Protein AF-A0A6C0BFX2-F1 (afdb_monomer)

Secondary structure (DSSP, 8-state):
-----HHHHHHHHHHHHHHHHHH--HHHHHHHHHHHHHHHHHTTT--SSS-TT--HHHHHHHHHHHHHHHHHHHHHHHHHHHHHHHHHHHHH--HHHHHHHHHHHHHHHHHHHHHHHHHHHHHHHHHHHHHHHHHTTS-------EETTEEPPGGGHHHHHHHHHHHHHHHHHHHHHHS--TT--HHHHHHHSS-HHHHHHHHHH-HHHHHHHHHHHHHHHHHHHHHHTTS--

Solvent-accessible surface area (backbone atoms only — not comparable to full-atom values): 13464 Å² total; per-residue (Å²): 133,84,83,77,47,64,69,59,55,48,49,52,51,49,49,55,48,48,50,52,55,70,73,46,55,58,68,58,50,51,52,49,36,52,51,30,46,50,53,27,56,75,47,72,73,55,42,99,55,95,47,91,90,64,35,68,46,56,53,49,36,52,52,48,50,52,52,50,51,53,51,50,51,52,52,51,51,52,50,51,54,51,52,51,50,53,52,53,52,52,70,71,55,52,57,68,56,54,51,49,51,53,51,51,52,52,52,51,52,55,50,52,50,52,52,51,52,52,52,49,51,52,49,51,50,50,51,51,50,49,50,52,60,55,53,73,76,56,84,84,79,93,78,83,63,69,56,95,94,37,79,60,54,82,84,49,52,67,58,51,53,54,49,51,54,52,52,51,52,53,48,53,53,51,50,60,72,67,48,76,64,91,91,62,54,76,70,57,53,59,62,56,71,77,33,71,68,57,46,54,51,50,55,77,67,35,67,69,54,49,52,53,50,50,51,52,50,51,54,50,51,52,54,52,48,41,45,76,66,59,77,65,126

Structure (mmCIF, N/CA/C/O backbone):
data_AF-A0A6C0BFX2-F1
#
_entry.id   AF-A0A6C0BFX2-F1
#
loop_
_atom_site.group_PDB
_atom_site.id
_atom_site.type_symbol
_atom_site.label_atom_id
_atom_site.label_alt_id
_atom_site.label_comp_id
_atom_site.label_asym_id
_atom_site.label_entity_id
_atom_site.label_seq_id
_atom_site.pdbx_PDB_ins_code
_atom_site.Cartn_x
_atom_site.Cartn_y
_atom_site.Cartn_z
_atom_site.occupancy
_atom_site.B_iso_or_equiv
_atom_site.auth_seq_id
_atom_site.auth_comp_id
_atom_site.auth_asym_id
_atom_site.auth_atom_id
_atom_site.pdbx_PDB_model_num
ATOM 1 N N . MET A 1 1 ? -19.628 5.021 -13.928 1.00 39.56 1 MET A N 1
ATOM 2 C CA . MET A 1 1 ? -18.736 5.023 -15.110 1.00 39.56 1 MET A CA 1
ATOM 3 C C . MET A 1 1 ? -17.555 4.136 -14.781 1.00 39.56 1 MET A C 1
ATOM 5 O O . MET A 1 1 ? -17.088 4.197 -13.655 1.00 39.56 1 MET A O 1
ATOM 9 N N . ALA A 1 2 ? -17.222 3.223 -15.691 1.00 40.12 2 ALA A N 1
ATOM 10 C CA . ALA A 1 2 ? -16.467 2.010 -15.408 1.00 40.12 2 ALA A CA 1
ATOM 11 C C . ALA A 1 2 ? -15.075 2.284 -14.816 1.00 40.12 2 ALA A C 1
ATOM 13 O O . ALA A 1 2 ? -14.278 3.015 -15.397 1.00 40.12 2 ALA A O 1
ATOM 14 N N . ASP 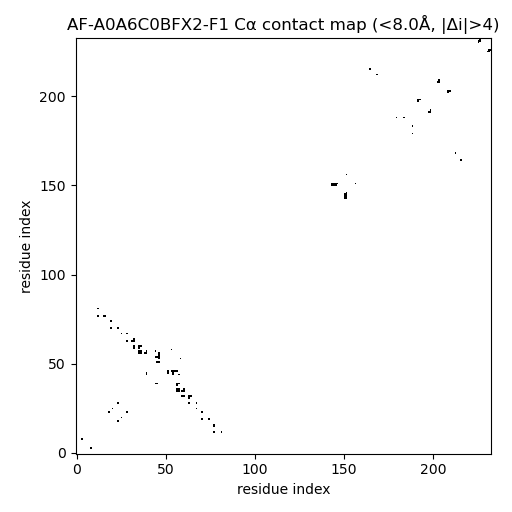A 1 3 ? -14.818 1.643 -13.677 1.00 52.19 3 ASP A N 1
ATOM 15 C CA . ASP A 1 3 ? -13.508 1.351 -13.101 1.00 52.19 3 ASP A CA 1
ATOM 16 C C . ASP A 1 3 ? -12.698 0.542 -14.129 1.00 52.19 3 ASP A C 1
ATOM 18 O O . ASP A 1 3 ? -12.644 -0.686 -14.078 1.00 52.19 3 ASP A O 1
ATOM 22 N N . VAL A 1 4 ? -12.149 1.214 -15.149 1.00 56.25 4 VAL A N 1
ATOM 23 C CA . VAL A 1 4 ? -11.100 0.632 -15.991 1.00 56.25 4 VAL A CA 1
ATOM 24 C C . VAL A 1 4 ? -9.906 0.465 -15.065 1.00 56.25 4 VAL A C 1
ATOM 26 O O . VAL A 1 4 ? -9.112 1.389 -14.869 1.00 56.25 4 VAL A O 1
ATOM 29 N N . LYS A 1 5 ? -9.850 -0.701 -14.417 1.00 70.75 5 LYS A N 1
ATOM 30 C CA . LYS A 1 5 ? -8.873 -1.011 -13.382 1.00 70.75 5 LYS A CA 1
ATOM 31 C C . LYS A 1 5 ? -7.494 -0.806 -13.976 1.00 70.75 5 LYS A C 1
ATOM 33 O O . LYS A 1 5 ? -7.158 -1.415 -14.989 1.00 70.75 5 LYS A O 1
ATOM 38 N N . TRP A 1 6 ? -6.680 0.007 -13.311 1.00 72.00 6 TRP A N 1
ATOM 39 C CA . TRP A 1 6 ? -5.262 0.228 -13.616 1.00 72.00 6 TRP A CA 1
ATOM 40 C C . TRP A 1 6 ? -4.534 -1.046 -14.081 1.00 72.00 6 TRP A C 1
ATOM 42 O O . TRP A 1 6 ? -3.712 -0.992 -14.986 1.00 72.00 6 TRP A O 1
ATOM 52 N N . MET A 1 7 ? -4.884 -2.202 -13.513 1.00 77.62 7 MET A N 1
ATOM 53 C CA . MET A 1 7 ? -4.342 -3.512 -13.874 1.00 77.62 7 MET A CA 1
ATOM 54 C C . MET A 1 7 ? -4.561 -3.919 -15.340 1.00 77.62 7 MET A C 1
ATOM 56 O O . MET A 1 7 ? -3.647 -4.468 -15.952 1.00 77.62 7 MET A O 1
ATOM 60 N N . GLU A 1 8 ? -5.726 -3.639 -15.919 1.00 83.56 8 GLU A N 1
ATOM 61 C CA . GLU A 1 8 ? -6.031 -3.951 -17.320 1.00 83.56 8 GLU A CA 1
ATOM 62 C C . GLU A 1 8 ? -5.208 -3.062 -18.259 1.00 83.56 8 GLU A C 1
ATOM 64 O O . GLU A 1 8 ? -4.486 -3.561 -19.122 1.00 83.56 8 GLU A O 1
ATOM 69 N N . LYS A 1 9 ? -5.198 -1.747 -18.005 1.00 84.19 9 LYS A N 1
ATOM 70 C CA . LYS A 1 9 ? -4.412 -0.787 -18.794 1.00 84.19 9 LYS A CA 1
ATOM 71 C C . LYS A 1 9 ? -2.908 -0.954 -18.632 1.00 84.19 9 LYS A C 1
ATOM 73 O O . LYS A 1 9 ? -2.173 -0.831 -19.605 1.00 84.19 9 LYS A O 1
ATOM 78 N N . LYS A 1 10 ? -2.439 -1.314 -17.439 1.00 82.06 10 LYS A N 1
ATOM 79 C CA . LYS A 1 10 ? -1.040 -1.681 -17.200 1.00 82.06 10 LYS A CA 1
ATOM 80 C C . LYS A 1 10 ? -0.640 -2.893 -18.038 1.00 82.06 10 LYS A C 1
ATOM 82 O O . LYS A 1 10 ? 0.432 -2.876 -18.633 1.00 82.06 10 LYS A O 1
ATOM 87 N N . THR A 1 11 ? -1.492 -3.916 -18.095 1.00 86.69 11 THR A N 1
ATOM 88 C CA . THR A 1 11 ? -1.234 -5.117 -18.901 1.00 86.69 11 THR A CA 1
ATOM 89 C C . THR A 1 11 ? -1.193 -4.772 -20.390 1.00 86.69 11 THR A C 1
ATOM 91 O O . THR A 1 11 ? -0.267 -5.189 -21.07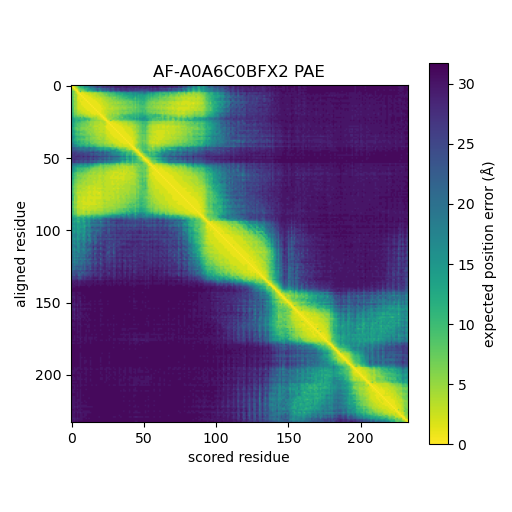6 1.00 86.69 11 THR A O 1
ATOM 94 N N . GLU A 1 12 ? -2.112 -3.929 -20.870 1.00 88.62 12 GLU A N 1
ATOM 95 C CA . GLU 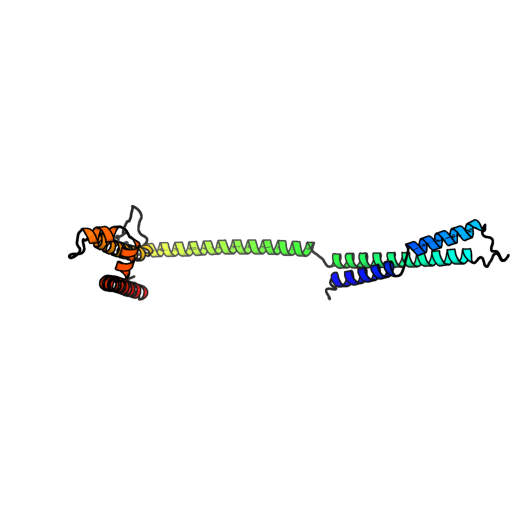A 1 12 ? -2.115 -3.418 -22.248 1.00 88.62 12 GLU A CA 1
ATOM 96 C C . GLU A 1 12 ? -0.836 -2.627 -22.583 1.00 88.62 12 GLU A C 1
ATOM 98 O O . GLU A 1 12 ? -0.204 -2.863 -23.613 1.00 88.62 12 GLU A O 1
ATOM 103 N N . PHE A 1 13 ? -0.402 -1.713 -21.709 1.00 90.94 13 PHE A N 1
ATOM 104 C CA . PHE A 1 13 ? 0.839 -0.958 -21.912 1.00 90.94 13 PHE A CA 1
ATOM 105 C C . PHE A 1 13 ? 2.076 -1.851 -21.887 1.00 90.94 13 PHE A C 1
ATOM 107 O O . PHE A 1 13 ? 2.996 -1.648 -22.678 1.00 90.94 13 PHE A O 1
ATOM 114 N N . GLN A 1 14 ? 2.094 -2.846 -21.002 1.00 87.31 14 GLN A N 1
ATOM 115 C CA . GLN A 1 14 ? 3.192 -3.796 -20.896 1.00 87.31 14 GLN A CA 1
ATOM 116 C C . GLN A 1 14 ? 3.261 -4.711 -22.123 1.00 87.31 14 GLN A C 1
ATOM 118 O O . GLN A 1 14 ? 4.353 -4.956 -22.627 1.00 87.31 14 GLN A O 1
ATOM 123 N N . ASP A 1 15 ? 2.122 -5.146 -22.662 1.00 90.25 15 ASP A N 1
ATOM 124 C CA . ASP A 1 15 ? 2.060 -5.912 -23.909 1.00 90.25 15 ASP A CA 1
ATOM 125 C C . ASP A 1 15 ? 2.504 -5.078 -25.123 1.00 90.25 15 ASP A C 1
ATOM 127 O O . ASP A 1 15 ? 3.319 -5.530 -25.932 1.00 90.25 15 ASP A O 1
ATOM 131 N N . ARG A 1 16 ? 2.069 -3.812 -25.206 1.00 87.69 16 ARG A N 1
ATOM 132 C CA . ARG A 1 16 ? 2.543 -2.862 -26.228 1.00 87.69 16 ARG A CA 1
ATOM 133 C C . ARG A 1 16 ? 4.051 -2.635 -26.129 1.00 87.69 16 ARG A C 1
ATOM 135 O O . ARG A 1 16 ? 4.733 -2.652 -27.152 1.00 87.69 16 ARG A O 1
ATOM 142 N N . PHE A 1 17 ? 4.581 -2.454 -24.920 1.00 87.88 17 PHE A N 1
ATOM 143 C CA . PHE A 1 17 ? 6.016 -2.295 -24.686 1.00 87.88 17 PHE A CA 1
ATOM 144 C C . PHE A 1 17 ? 6.796 -3.551 -25.087 1.00 87.88 17 PHE A C 1
ATOM 146 O O . PHE A 1 17 ? 7.747 -3.458 -25.861 1.00 87.88 17 PHE A O 1
ATOM 153 N N . ASN A 1 18 ? 6.359 -4.727 -24.631 1.00 83.56 18 ASN A N 1
ATOM 154 C CA . ASN A 1 18 ? 6.979 -6.005 -24.975 1.00 83.56 18 ASN A CA 1
ATOM 155 C C . ASN A 1 18 ? 6.943 -6.244 -26.486 1.00 83.56 18 ASN A C 1
ATOM 157 O O . ASN A 1 18 ? 7.949 -6.623 -27.070 1.00 83.56 18 ASN A O 1
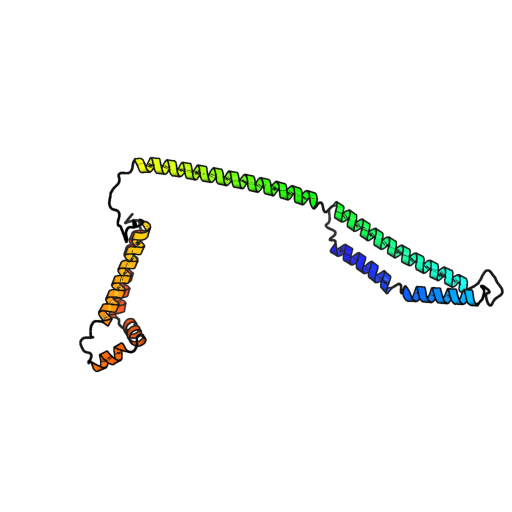ATOM 161 N N . THR A 1 19 ? 5.829 -5.937 -27.151 1.00 85.94 19 THR A N 1
ATOM 162 C CA . THR A 1 19 ? 5.722 -6.021 -28.611 1.00 85.94 19 THR A CA 1
ATOM 163 C C . THR A 1 19 ? 6.727 -5.102 -29.304 1.00 85.94 19 THR A C 1
ATOM 165 O O . THR A 1 19 ? 7.345 -5.515 -30.285 1.00 85.94 19 THR A O 1
ATOM 168 N N . LEU A 1 20 ? 6.926 -3.876 -28.807 1.00 81.88 20 LEU A N 1
ATOM 169 C CA . LEU A 1 20 ? 7.916 -2.950 -29.362 1.00 81.88 20 LEU A CA 1
ATOM 170 C C . LEU A 1 20 ? 9.352 -3.439 -29.153 1.00 81.88 20 LEU A C 1
ATOM 172 O O . LEU A 1 20 ? 10.142 -3.333 -30.085 1.00 81.88 20 LEU A O 1
ATOM 176 N N . VAL A 1 21 ? 9.670 -4.003 -27.988 1.00 75.88 21 VAL A N 1
ATOM 177 C CA . VAL A 1 21 ? 11.010 -4.523 -27.668 1.00 75.88 21 VAL A CA 1
ATOM 178 C C . VAL A 1 21 ? 11.307 -5.826 -28.416 1.00 75.88 21 VAL A C 1
ATOM 180 O O . VAL A 1 21 ? 12.394 -6.002 -28.949 1.00 75.88 21 VAL A O 1
ATOM 183 N N . THR A 1 22 ? 10.346 -6.748 -28.486 1.00 75.31 22 THR A N 1
ATOM 184 C CA . THR A 1 22 ? 10.540 -8.064 -29.108 1.00 75.31 22 THR A CA 1
ATOM 185 C C . THR A 1 22 ? 10.506 -7.998 -30.632 1.00 75.31 22 THR A C 1
ATOM 187 O O . THR A 1 22 ? 11.245 -8.731 -31.284 1.00 75.31 22 THR A O 1
ATOM 190 N N . ARG A 1 23 ? 9.657 -7.148 -31.229 1.00 69.69 23 ARG A N 1
ATOM 191 C CA . ARG A 1 23 ? 9.575 -7.037 -32.698 1.00 69.69 23 ARG A CA 1
ATOM 192 C C . ARG A 1 23 ? 10.638 -6.128 -33.289 1.00 69.69 23 ARG A C 1
ATOM 194 O O . ARG A 1 23 ? 11.049 -6.362 -34.419 1.00 69.69 23 ARG A O 1
ATOM 201 N N . ASN A 1 24 ? 11.062 -5.105 -32.555 1.00 70.62 24 ASN A N 1
ATOM 202 C CA . ASN A 1 24 ? 12.085 -4.193 -33.033 1.00 70.62 24 ASN A CA 1
ATOM 203 C C . ASN A 1 24 ? 13.385 -4.528 -32.309 1.00 70.62 24 ASN A C 1
ATOM 205 O O . ASN A 1 24 ? 13.601 -4.109 -31.175 1.00 70.62 24 ASN A O 1
ATOM 209 N N . ASN A 1 25 ? 14.258 -5.291 -32.967 1.00 74.75 25 ASN A N 1
ATOM 210 C CA . ASN A 1 25 ? 15.613 -5.510 -32.479 1.00 74.75 25 ASN A CA 1
ATOM 211 C C . ASN A 1 25 ? 16.429 -4.226 -32.702 1.00 74.75 25 ASN A C 1
ATOM 213 O O . ASN A 1 25 ? 17.149 -4.097 -33.691 1.00 74.75 25 ASN A O 1
ATOM 217 N N . ILE A 1 26 ? 16.242 -3.244 -31.815 1.00 72.69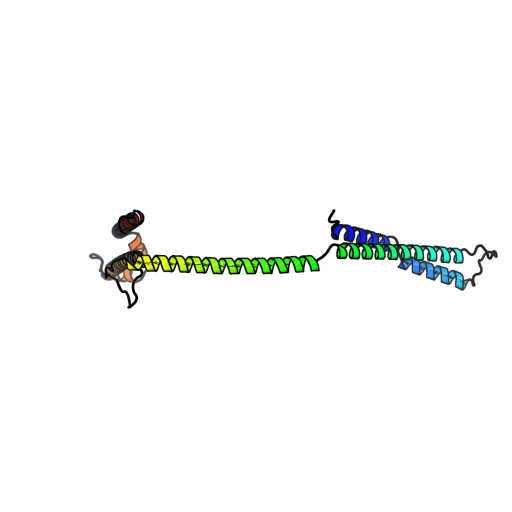 26 ILE A N 1
ATOM 218 C CA . ILE A 1 26 ? 16.840 -1.904 -31.918 1.00 72.69 26 ILE A CA 1
ATOM 219 C C . ILE A 1 26 ? 18.367 -2.001 -31.982 1.00 72.69 26 ILE A C 1
ATOM 221 O O . ILE A 1 26 ? 18.987 -1.271 -32.748 1.00 72.69 26 ILE A O 1
ATOM 225 N N . GLU A 1 27 ? 18.971 -2.939 -31.250 1.00 76.06 27 GLU A N 1
ATOM 226 C CA . GLU A 1 27 ? 20.418 -3.178 -31.280 1.00 76.06 27 GLU A CA 1
ATOM 227 C C . GLU A 1 27 ? 20.888 -3.600 -32.675 1.00 76.06 27 GLU A C 1
ATOM 229 O O . GLU A 1 27 ? 21.848 -3.047 -33.212 1.00 76.06 27 GLU A O 1
ATOM 234 N N . GLN A 1 28 ? 20.167 -4.526 -33.309 1.00 81.38 28 GLN A N 1
ATOM 235 C CA . GLN A 1 28 ? 20.466 -4.955 -34.672 1.00 81.38 28 GLN A CA 1
ATOM 236 C C . GLN A 1 28 ? 20.162 -3.863 -35.705 1.00 81.38 28 GLN A C 1
ATOM 238 O O . GLN A 1 28 ? 20.889 -3.741 -36.687 1.00 81.38 28 GLN A O 1
ATOM 243 N N . LEU A 1 29 ? 19.126 -3.048 -35.492 1.00 81.75 29 LEU A N 1
ATOM 244 C CA . LEU A 1 29 ? 18.807 -1.911 -36.356 1.00 81.75 29 LEU A CA 1
ATOM 245 C C . LEU A 1 29 ? 19.919 -0.855 -36.325 1.00 81.75 29 LEU A C 1
ATOM 247 O O . LEU A 1 29 ? 20.352 -0.406 -37.384 1.00 81.75 29 LEU A O 1
ATOM 251 N N . VAL A 1 30 ? 20.413 -0.505 -35.134 1.00 79.00 30 VAL A N 1
ATOM 252 C CA . VAL A 1 30 ? 21.533 0.431 -34.949 1.00 79.00 30 VAL A CA 1
ATOM 253 C C . VAL A 1 30 ? 22.813 -0.145 -35.552 1.00 79.00 30 VAL A C 1
ATOM 255 O O . VAL A 1 30 ? 23.459 0.533 -36.344 1.00 79.00 30 VAL A O 1
ATOM 258 N N . ALA A 1 31 ? 23.125 -1.419 -35.300 1.00 82.62 31 ALA A N 1
ATOM 259 C CA . ALA A 1 31 ? 24.284 -2.076 -35.905 1.00 82.62 31 ALA A CA 1
ATOM 260 C C . ALA A 1 31 ? 24.207 -2.112 -37.446 1.00 82.62 31 ALA A C 1
ATOM 262 O O . ALA A 1 31 ? 25.207 -1.897 -38.133 1.00 82.62 31 ALA A O 1
ATOM 263 N N . ASN A 1 32 ? 23.017 -2.349 -38.007 1.00 84.81 32 ASN A N 1
ATOM 264 C CA . ASN A 1 32 ? 22.789 -2.326 -39.452 1.00 84.81 32 ASN A CA 1
ATOM 265 C C . ASN A 1 32 ? 22.903 -0.912 -40.032 1.00 84.81 32 ASN A C 1
ATOM 267 O O . ASN A 1 32 ? 23.432 -0.757 -41.134 1.00 84.81 32 ASN A O 1
ATOM 271 N N . LEU A 1 33 ? 22.426 0.102 -39.307 1.00 83.81 33 LEU A N 1
ATOM 272 C CA . LEU A 1 33 ? 22.541 1.506 -39.692 1.00 83.81 33 LEU A CA 1
ATOM 273 C C . LEU A 1 33 ? 24.004 1.960 -39.670 1.00 83.81 33 LEU A C 1
ATOM 275 O O . LEU A 1 33 ? 24.458 2.571 -40.638 1.00 83.81 33 LEU A O 1
ATOM 279 N N . ASP A 1 34 ? 24.760 1.602 -38.633 1.00 80.19 34 ASP A N 1
ATOM 280 C CA . ASP A 1 34 ? 26.194 1.886 -38.522 1.00 80.19 34 ASP A CA 1
ATOM 281 C C . ASP A 1 34 ? 26.978 1.201 -39.645 1.00 80.19 34 ASP A C 1
ATOM 283 O O . ASP A 1 34 ? 27.799 1.830 -40.315 1.00 80.19 34 ASP A O 1
ATOM 287 N N . ALA A 1 35 ? 26.673 -0.069 -39.931 1.00 84.75 35 ALA A N 1
ATOM 288 C CA . ALA A 1 35 ? 27.288 -0.801 -41.032 1.00 84.75 35 ALA A CA 1
ATOM 289 C C . ALA A 1 35 ? 26.938 -0.196 -42.404 1.00 84.75 35 ALA A C 1
ATOM 291 O O . ALA A 1 35 ? 27.814 -0.075 -43.261 1.00 84.75 35 ALA A O 1
ATOM 292 N N . ALA A 1 36 ? 25.680 0.197 -42.630 1.00 82.50 36 ALA A N 1
ATOM 293 C CA . ALA A 1 36 ? 25.251 0.851 -43.869 1.00 82.50 36 ALA A CA 1
ATOM 294 C C . ALA A 1 36 ? 25.919 2.223 -44.045 1.00 82.50 36 ALA A C 1
ATOM 296 O O . ALA A 1 36 ? 26.423 2.534 -45.124 1.00 82.50 36 ALA A O 1
ATOM 297 N N . THR A 1 37 ? 26.017 2.996 -42.964 1.00 82.12 37 THR A N 1
ATOM 298 C CA . THR A 1 37 ? 26.685 4.302 -42.943 1.00 82.12 37 THR A CA 1
ATOM 299 C C . THR A 1 37 ? 28.183 4.155 -43.208 1.00 82.12 37 THR A C 1
ATOM 301 O O . THR A 1 37 ? 28.735 4.864 -44.048 1.00 82.12 37 THR A O 1
ATOM 304 N N . ALA A 1 38 ? 28.845 3.179 -42.583 1.00 82.88 38 ALA A N 1
ATOM 305 C CA . ALA A 1 38 ? 30.254 2.878 -42.827 1.00 82.88 38 ALA A CA 1
ATOM 306 C C . ALA A 1 38 ? 30.513 2.415 -44.273 1.00 82.88 38 ALA A C 1
ATOM 308 O O . ALA A 1 38 ? 31.497 2.835 -44.887 1.00 82.88 38 ALA A O 1
ATOM 309 N N . ARG A 1 39 ? 2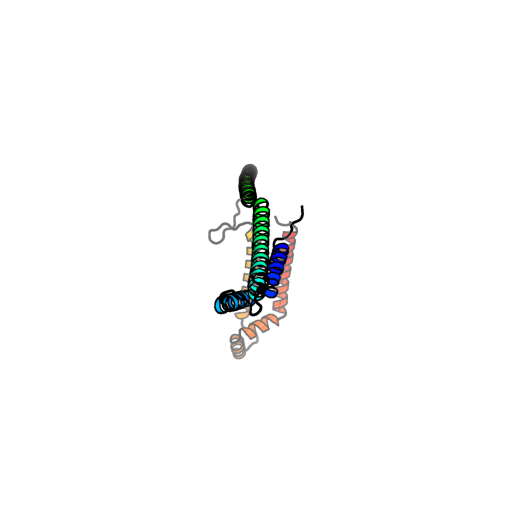9.628 1.592 -44.858 1.00 83.25 39 ARG A N 1
ATOM 310 C CA . ARG A 1 39 ? 29.700 1.194 -46.280 1.00 83.25 39 ARG A CA 1
ATOM 311 C C . ARG A 1 39 ? 29.533 2.385 -47.222 1.00 83.25 39 ARG A C 1
ATOM 313 O O . ARG A 1 39 ? 30.295 2.509 -48.176 1.00 83.25 39 ARG A O 1
ATOM 320 N N . TYR A 1 40 ? 28.590 3.275 -46.933 1.00 78.69 40 TYR A N 1
ATOM 321 C CA . TYR A 1 40 ? 28.381 4.491 -47.715 1.00 78.69 40 TYR A CA 1
ATOM 322 C C . TYR A 1 40 ? 29.600 5.432 -47.658 1.00 78.69 40 TYR A C 1
ATOM 324 O O . TYR A 1 40 ? 30.078 5.900 -48.694 1.00 78.69 40 TYR A O 1
ATOM 332 N N . ILE A 1 41 ? 30.156 5.652 -46.459 1.00 80.94 41 ILE A N 1
ATOM 333 C CA . ILE A 1 41 ? 31.326 6.519 -46.236 1.00 80.94 41 ILE A CA 1
ATOM 334 C C . ILE A 1 41 ? 32.596 5.920 -46.855 1.00 80.94 41 ILE A C 1
ATOM 336 O O . ILE A 1 41 ? 33.340 6.630 -47.526 1.00 80.94 41 ILE A O 1
ATOM 340 N N . SER A 1 42 ? 32.845 4.619 -46.673 1.00 80.56 42 SER A N 1
ATOM 341 C CA . SER A 1 42 ? 34.049 3.948 -47.200 1.00 80.56 42 SER A CA 1
ATOM 342 C C . SER A 1 42 ? 34.119 3.921 -48.729 1.00 80.56 42 SER A C 1
ATOM 344 O O . SER A 1 42 ? 35.213 3.877 -49.286 1.00 80.56 42 SER A O 1
ATOM 346 N N . LYS A 1 43 ? 32.974 4.014 -49.415 1.00 76.25 43 LYS A N 1
ATOM 347 C CA . LYS A 1 43 ? 32.890 4.169 -50.876 1.00 76.25 43 LYS A CA 1
ATOM 348 C C . LYS A 1 43 ? 32.919 5.637 -51.334 1.00 76.25 43 LYS A C 1
ATOM 350 O O . LYS A 1 43 ? 32.748 5.913 -52.518 1.00 76.25 43 LYS A O 1
ATOM 355 N N . GLY A 1 44 ? 33.101 6.590 -50.417 1.00 68.62 44 GLY A N 1
ATOM 356 C CA . GLY A 1 44 ? 33.137 8.025 -50.717 1.00 68.62 44 GLY A CA 1
ATOM 357 C C . GLY A 1 44 ? 31.819 8.576 -51.269 1.00 68.62 44 GLY A C 1
ATOM 358 O O . GLY A 1 44 ? 31.834 9.556 -52.008 1.00 68.62 44 GLY A O 1
ATOM 359 N N . GLY A 1 45 ? 30.688 7.925 -50.975 1.00 63.53 45 GLY A N 1
ATOM 360 C CA . GLY A 1 45 ? 29.388 8.272 -51.558 1.00 63.53 45 GLY A CA 1
ATOM 361 C C . GLY A 1 45 ? 29.221 7.890 -53.036 1.00 63.53 45 GLY A C 1
ATOM 362 O O . GLY A 1 45 ? 28.179 8.186 -53.621 1.00 63.53 45 GLY A O 1
ATOM 363 N N . LEU A 1 46 ? 30.197 7.202 -53.639 1.00 60.78 46 LEU A N 1
ATOM 364 C CA . LEU A 1 46 ? 30.152 6.757 -55.031 1.00 60.78 46 LEU A CA 1
ATOM 365 C C . LEU A 1 46 ? 29.601 5.327 -55.112 1.00 60.78 46 LEU A C 1
ATOM 367 O O . LEU A 1 46 ? 30.106 4.400 -54.480 1.00 60.78 46 LEU A O 1
ATOM 371 N N . SER A 1 47 ? 28.543 5.138 -55.898 1.00 61.94 47 SER A N 1
ATOM 372 C CA . SER A 1 47 ? 28.021 3.811 -56.232 1.00 61.94 47 SER A CA 1
ATOM 373 C C . SER A 1 47 ? 28.939 3.136 -57.268 1.00 61.94 47 SER A C 1
ATOM 375 O O . SER A 1 47 ? 29.512 3.811 -58.121 1.00 61.94 47 SER A O 1
ATOM 377 N N . GLN A 1 48 ? 29.075 1.801 -57.223 1.00 57.09 48 GLN A N 1
ATOM 378 C CA . GLN A 1 48 ? 29.823 1.029 -58.237 1.00 57.09 48 GLN A CA 1
ATOM 379 C C . GLN A 1 48 ? 29.273 1.231 -59.662 1.00 57.09 48 GLN A C 1
ATOM 381 O O . GLN A 1 48 ? 30.005 1.038 -60.629 1.00 57.09 48 GLN A O 1
ATOM 386 N N . ASN A 1 49 ? 28.019 1.677 -59.782 1.00 55.34 49 ASN A N 1
ATOM 387 C CA . ASN A 1 49 ? 27.411 2.131 -61.025 1.00 55.34 49 ASN A CA 1
ATOM 388 C C . ASN A 1 49 ? 27.323 3.663 -61.005 1.00 55.34 49 ASN A C 1
ATOM 390 O O . ASN A 1 49 ? 26.785 4.240 -60.064 1.00 55.34 49 ASN A O 1
ATOM 394 N N . SER A 1 50 ? 27.848 4.318 -62.036 1.00 54.38 50 SER A N 1
ATOM 395 C CA . SER A 1 50 ? 28.062 5.769 -62.155 1.00 54.38 50 SER A CA 1
ATOM 396 C C . SER A 1 50 ? 26.793 6.647 -62.224 1.00 54.38 50 SER A C 1
ATOM 398 O O . SER A 1 50 ? 26.830 7.705 -62.846 1.00 54.38 50 SER A O 1
ATOM 400 N N . ASP A 1 51 ? 25.681 6.237 -61.607 1.00 57.09 51 ASP A N 1
ATOM 401 C CA . ASP A 1 51 ? 24.456 7.029 -61.471 1.00 57.09 51 ASP A CA 1
ATOM 402 C C . ASP A 1 51 ? 24.367 7.646 -60.055 1.00 57.09 51 ASP A C 1
ATOM 404 O O . ASP A 1 51 ? 24.171 6.920 -59.074 1.00 57.09 51 ASP A O 1
ATOM 408 N N . PRO A 1 52 ? 24.503 8.980 -59.917 1.00 53.56 52 PRO A N 1
ATOM 409 C CA . PRO A 1 52 ? 24.384 9.691 -58.642 1.00 53.56 52 PRO A CA 1
ATOM 410 C C . PRO A 1 52 ? 23.008 9.565 -57.967 1.00 53.56 52 PRO A C 1
ATOM 412 O O . PRO A 1 52 ? 22.904 9.830 -56.770 1.00 53.56 52 PRO A O 1
ATOM 415 N N . ASN A 1 53 ? 21.958 9.177 -58.702 1.00 58.88 53 ASN A N 1
ATOM 416 C CA . ASN A 1 53 ? 20.582 9.119 -58.194 1.00 58.88 53 ASN A CA 1
ATOM 417 C C . ASN A 1 53 ? 20.179 7.746 -57.638 1.00 58.88 53 ASN A C 1
ATOM 419 O O . ASN A 1 53 ? 19.100 7.611 -57.060 1.00 58.88 53 ASN A O 1
ATOM 423 N N . VAL A 1 54 ? 21.026 6.725 -57.789 1.00 62.00 54 VAL A N 1
ATOM 424 C CA . VAL A 1 54 ? 20.735 5.355 -57.347 1.00 62.00 54 VAL A CA 1
ATOM 425 C C . VAL A 1 54 ? 21.936 4.815 -56.578 1.00 62.00 54 VAL A C 1
ATOM 427 O O . VAL A 1 54 ? 22.590 3.864 -56.996 1.00 62.00 54 VAL A O 1
ATOM 430 N N . ASN A 1 55 ? 22.261 5.441 -55.442 1.00 69.31 55 ASN A N 1
ATOM 431 C CA . ASN A 1 55 ? 23.212 4.855 -54.502 1.00 69.31 55 ASN A CA 1
ATOM 432 C C . ASN A 1 55 ? 22.455 3.916 -53.538 1.00 69.31 55 ASN A C 1
ATOM 434 O O . ASN A 1 55 ? 21.767 4.405 -52.635 1.00 69.31 55 ASN A O 1
ATOM 438 N N . PRO A 1 56 ? 22.556 2.583 -53.707 1.00 73.50 56 PRO A N 1
ATOM 439 C CA . PRO A 1 56 ? 21.820 1.629 -52.880 1.00 73.50 56 PRO A CA 1
ATOM 440 C C . PRO A 1 56 ? 22.227 1.704 -51.402 1.00 73.50 56 PRO A C 1
ATOM 442 O O . PRO A 1 56 ? 21.379 1.514 -50.535 1.00 73.50 56 PRO A O 1
ATOM 445 N N . ASP A 1 57 ? 23.482 2.063 -51.102 1.00 73.62 57 ASP A N 1
ATOM 446 C CA . ASP A 1 57 ? 23.953 2.208 -49.722 1.00 73.62 57 ASP A CA 1
ATOM 447 C C . ASP A 1 57 ? 23.315 3.435 -49.040 1.00 73.62 57 ASP A C 1
ATOM 449 O O . ASP A 1 57 ? 22.954 3.375 -47.867 1.00 73.62 57 ASP A O 1
ATOM 453 N N . TYR A 1 58 ? 23.111 4.536 -49.777 1.00 78.25 58 TYR A N 1
ATOM 454 C CA . TYR A 1 58 ? 22.398 5.715 -49.265 1.00 78.25 58 TYR A CA 1
ATOM 455 C C . TYR A 1 58 ? 20.906 5.434 -49.057 1.00 78.25 58 TYR A C 1
ATOM 457 O O . TYR A 1 58 ? 20.336 5.821 -48.037 1.00 78.25 58 TYR A O 1
ATOM 465 N N . ALA A 1 59 ? 20.276 4.719 -49.995 1.00 80.94 59 ALA A N 1
ATOM 466 C CA . ALA A 1 59 ? 18.880 4.307 -49.873 1.00 80.94 59 ALA A CA 1
ATOM 467 C C . ALA A 1 59 ? 18.652 3.423 -48.632 1.00 80.94 59 ALA A C 1
ATOM 469 O O . ALA A 1 59 ? 17.655 3.597 -47.928 1.00 80.94 59 ALA A O 1
ATOM 470 N N . ASP A 1 60 ? 19.600 2.536 -48.315 1.00 82.31 60 ASP A N 1
ATOM 471 C CA . ASP A 1 60 ? 19.561 1.727 -47.096 1.00 82.31 60 ASP A CA 1
ATOM 472 C C . ASP A 1 60 ? 19.707 2.563 -45.819 1.00 82.31 60 ASP A C 1
ATOM 474 O O . ASP A 1 60 ? 18.967 2.332 -44.861 1.00 82.31 60 ASP A O 1
ATOM 478 N N . VAL A 1 61 ? 20.594 3.565 -45.799 1.00 81.88 61 VAL A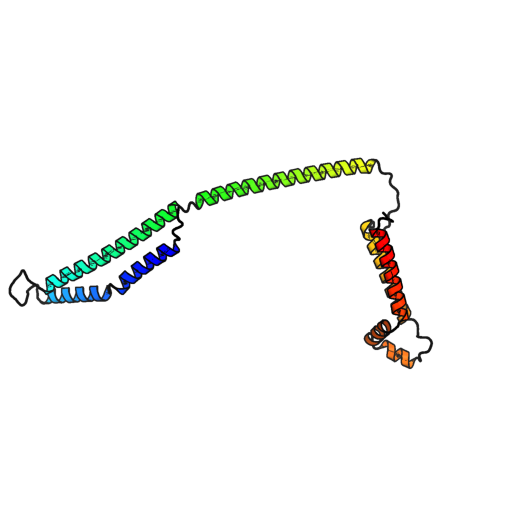 N 1
ATOM 479 C CA . VAL A 1 61 ? 20.720 4.497 -44.660 1.00 81.88 61 VAL A CA 1
ATOM 480 C C . VAL A 1 61 ? 19.412 5.257 -44.429 1.00 81.88 61 VAL A C 1
ATOM 482 O O . VAL A 1 61 ? 18.944 5.341 -43.292 1.00 81.88 61 VAL A O 1
ATOM 485 N N . ILE A 1 62 ? 18.780 5.769 -45.490 1.00 84.69 62 ILE A N 1
ATOM 486 C CA . ILE A 1 62 ? 17.491 6.467 -45.385 1.00 84.69 62 ILE A CA 1
ATOM 487 C C . ILE A 1 62 ? 16.395 5.528 -44.878 1.00 84.69 62 ILE A C 1
ATOM 489 O O . ILE A 1 62 ? 15.659 5.896 -43.962 1.00 84.69 62 ILE A O 1
ATOM 493 N N . ARG A 1 63 ? 16.305 4.308 -45.417 1.00 88.44 63 ARG A N 1
ATOM 494 C CA . ARG A 1 63 ? 15.311 3.313 -44.997 1.00 88.44 63 ARG A CA 1
ATOM 495 C C . ARG A 1 63 ? 15.458 2.951 -43.517 1.00 88.44 63 ARG A C 1
ATOM 497 O O . ARG A 1 63 ? 14.473 2.986 -42.785 1.00 88.44 63 ARG A O 1
ATOM 504 N N . LEU A 1 64 ? 16.676 2.637 -43.073 1.00 84.00 64 LEU A N 1
ATOM 505 C CA . LEU A 1 64 ? 16.960 2.269 -41.681 1.00 84.00 64 LEU A CA 1
ATOM 506 C C . LEU A 1 64 ? 16.744 3.452 -40.722 1.00 84.00 64 LEU A C 1
ATOM 508 O O . LEU A 1 64 ? 16.229 3.268 -39.621 1.00 84.00 64 LEU A O 1
ATOM 512 N N . SER A 1 65 ? 17.066 4.675 -41.153 1.00 81.94 65 SER A N 1
ATOM 513 C CA . SER A 1 65 ? 16.795 5.902 -40.393 1.00 81.94 65 SER A CA 1
ATOM 514 C C . SER A 1 65 ? 15.291 6.170 -40.239 1.00 81.94 65 SER A C 1
ATOM 516 O O . SER A 1 65 ? 14.812 6.463 -39.143 1.00 81.94 65 SER A O 1
ATOM 518 N N . GLN A 1 66 ? 14.510 5.985 -41.308 1.00 87.31 66 GLN A N 1
ATOM 519 C CA . GLN A 1 66 ? 13.048 6.086 -41.254 1.00 87.31 66 GLN A CA 1
ATOM 520 C C . GLN A 1 66 ? 12.435 5.023 -40.336 1.00 87.31 66 GLN A C 1
ATOM 522 O O . GLN A 1 66 ? 11.514 5.324 -39.578 1.00 87.31 66 GLN A O 1
ATOM 527 N N . GLU A 1 67 ? 12.950 3.796 -40.372 1.00 83.38 67 GLU A N 1
ATOM 528 C CA . GLU A 1 67 ? 12.523 2.714 -39.483 1.00 83.38 67 GLU A CA 1
ATOM 529 C C . GLU A 1 67 ? 12.803 3.055 -38.007 1.00 83.38 67 GLU A C 1
ATOM 531 O O . GLU A 1 67 ? 11.922 2.899 -37.155 1.00 83.38 67 GLU A O 1
ATOM 536 N N . ALA A 1 68 ? 13.975 3.625 -37.708 1.00 79.06 68 ALA A N 1
ATOM 537 C CA . ALA A 1 68 ? 14.326 4.090 -36.367 1.00 79.06 68 ALA A CA 1
ATOM 538 C C . ALA A 1 68 ? 13.411 5.229 -35.878 1.00 79.06 68 ALA A C 1
ATOM 540 O O . ALA A 1 68 ? 12.910 5.180 -34.750 1.00 79.06 68 ALA A O 1
ATOM 541 N N . GLU A 1 69 ? 13.122 6.223 -36.724 1.00 84.50 69 GLU A N 1
ATOM 542 C CA . GLU A 1 69 ? 12.203 7.317 -36.376 1.00 84.50 69 GLU A CA 1
ATOM 543 C C . GLU A 1 69 ? 10.757 6.827 -36.182 1.00 84.50 69 GLU A C 1
ATOM 545 O O . GLU A 1 69 ? 10.055 7.289 -35.276 1.00 84.50 69 GLU A O 1
ATOM 550 N N . GLN A 1 70 ? 10.308 5.829 -36.950 1.00 86.62 70 GLN A N 1
ATOM 551 C CA . GLN A 1 70 ? 9.002 5.200 -36.730 1.00 86.62 70 GLN A CA 1
ATOM 552 C C . GLN A 1 70 ? 8.931 4.482 -35.377 1.00 86.62 70 GLN A C 1
ATOM 554 O O . GLN A 1 70 ? 7.921 4.589 -34.677 1.00 86.62 70 GLN A O 1
ATOM 559 N N . ILE A 1 71 ? 9.984 3.759 -34.987 1.00 82.25 71 ILE A N 1
ATOM 560 C CA . ILE A 1 71 ? 10.053 3.081 -33.684 1.00 82.25 71 ILE A CA 1
ATOM 561 C C . ILE A 1 71 ? 10.039 4.109 -32.550 1.00 82.25 71 ILE A C 1
ATOM 563 O O . ILE A 1 71 ? 9.234 3.994 -31.624 1.00 82.25 71 ILE A O 1
ATOM 567 N N . LYS A 1 72 ? 10.858 5.156 -32.653 1.00 82.00 72 LYS A N 1
ATOM 568 C CA . LYS A 1 72 ? 10.891 6.271 -31.698 1.00 82.00 72 LYS A CA 1
ATOM 569 C C . LYS A 1 72 ? 9.523 6.936 -31.539 1.00 82.00 72 LYS A C 1
ATOM 571 O O . LYS A 1 72 ? 9.063 7.123 -30.414 1.00 82.00 72 LYS A O 1
ATOM 576 N N . THR A 1 73 ? 8.832 7.203 -32.645 1.00 87.38 73 THR A N 1
ATOM 577 C CA . THR A 1 73 ? 7.469 7.760 -32.629 1.00 87.38 73 THR A CA 1
ATOM 578 C C . THR A 1 73 ? 6.491 6.845 -31.880 1.00 87.38 73 THR A C 1
ATOM 580 O O . THR A 1 73 ? 5.678 7.323 -31.088 1.00 87.38 73 THR A O 1
ATOM 583 N N . LYS A 1 74 ? 6.592 5.520 -32.060 1.00 85.38 74 LYS A N 1
ATOM 584 C CA . LYS A 1 74 ? 5.759 4.543 -31.333 1.00 85.38 74 LYS A CA 1
ATOM 585 C C . LYS A 1 74 ? 6.047 4.531 -29.826 1.00 85.38 74 LYS A C 1
ATOM 587 O O . LYS A 1 74 ? 5.103 4.433 -29.044 1.00 85.38 74 LYS A O 1
ATOM 592 N N . TYR A 1 75 ? 7.311 4.669 -29.412 1.00 82.69 75 TYR A N 1
ATOM 593 C CA . TYR A 1 75 ? 7.674 4.798 -27.994 1.00 82.69 75 TYR A CA 1
ATOM 594 C C . TYR A 1 75 ? 7.152 6.097 -27.375 1.00 82.69 75 TYR A C 1
ATOM 596 O O . TYR A 1 75 ? 6.610 6.065 -26.271 1.00 82.69 75 TYR A O 1
ATOM 604 N N . MET A 1 76 ? 7.269 7.221 -28.087 1.00 84.38 76 MET A N 1
ATOM 605 C CA . MET A 1 76 ? 6.734 8.507 -27.628 1.00 84.38 76 MET A CA 1
ATOM 606 C C . MET A 1 76 ? 5.215 8.446 -27.451 1.00 84.38 76 MET A C 1
ATOM 608 O O . MET A 1 76 ? 4.712 8.819 -26.397 1.00 84.38 76 MET A O 1
ATOM 612 N N . SER A 1 77 ? 4.498 7.882 -28.427 1.00 91.19 77 SER A N 1
ATOM 613 C CA . SER A 1 77 ? 3.047 7.695 -28.334 1.00 91.19 77 SER A CA 1
ATOM 614 C C . SER A 1 77 ? 2.645 6.798 -27.158 1.00 91.19 77 SER A C 1
ATOM 616 O O . SER A 1 77 ? 1.708 7.134 -26.442 1.00 91.19 77 SER A O 1
ATOM 618 N N . LEU A 1 78 ? 3.357 5.689 -26.914 1.00 88.12 78 LEU A N 1
ATOM 619 C CA . LEU A 1 78 ? 3.090 4.832 -25.753 1.00 88.12 78 LEU A CA 1
ATOM 620 C C . LEU A 1 78 ? 3.309 5.585 -24.431 1.00 88.12 78 LEU A C 1
ATOM 622 O O . LEU A 1 78 ? 2.505 5.458 -23.510 1.00 88.12 78 LEU A O 1
ATOM 626 N N . ASN A 1 79 ? 4.377 6.375 -24.335 1.00 86.62 79 ASN A N 1
ATOM 627 C CA . ASN A 1 79 ? 4.663 7.168 -23.145 1.00 86.62 79 ASN A CA 1
ATOM 628 C C . ASN A 1 79 ? 3.596 8.248 -22.900 1.00 86.62 79 ASN A C 1
ATOM 630 O O . ASN A 1 79 ? 3.132 8.409 -21.771 1.00 86.62 79 ASN A O 1
ATOM 634 N N . ASP A 1 80 ? 3.164 8.946 -23.949 1.00 92.31 80 ASP A N 1
ATOM 635 C CA . ASP A 1 80 ? 2.103 9.951 -23.858 1.00 92.31 80 ASP A CA 1
ATOM 636 C C . ASP A 1 80 ? 0.762 9.328 -23.446 1.00 92.31 80 ASP A C 1
ATOM 638 O O . ASP A 1 80 ? 0.073 9.879 -22.584 1.00 92.31 80 ASP A O 1
ATOM 642 N N . ASP A 1 81 ? 0.421 8.151 -23.983 1.00 88.75 81 ASP A N 1
ATOM 643 C CA . ASP A 1 81 ? -0.778 7.398 -23.596 1.00 88.75 81 ASP A CA 1
ATOM 644 C C . ASP A 1 81 ? -0.747 7.014 -22.106 1.00 88.75 81 ASP A C 1
ATOM 646 O O . ASP A 1 81 ? -1.743 7.187 -21.396 1.00 88.75 81 ASP A O 1
ATOM 650 N N . ILE A 1 82 ? 0.403 6.536 -21.610 1.00 86.75 82 ILE A N 1
ATOM 651 C CA . ILE A 1 82 ? 0.603 6.204 -20.190 1.00 86.75 82 ILE A CA 1
ATOM 652 C C . ILE A 1 82 ? 0.435 7.455 -19.327 1.00 86.75 82 ILE A C 1
ATOM 654 O O . ILE A 1 82 ? -0.312 7.436 -18.346 1.00 86.75 82 ILE A O 1
ATOM 658 N N . LEU A 1 83 ? 1.100 8.557 -19.684 1.00 85.75 83 LEU A N 1
ATOM 659 C CA . LEU A 1 83 ? 1.038 9.807 -18.926 1.00 85.75 83 LEU A CA 1
ATOM 660 C C . LEU A 1 83 ? -0.375 10.386 -18.898 1.00 85.75 83 LEU A C 1
ATOM 662 O O . LEU A 1 83 ? -0.819 10.866 -17.852 1.00 85.75 83 LEU A O 1
ATOM 666 N N . LYS A 1 84 ? -1.090 10.336 -20.023 1.00 89.56 84 LYS A N 1
ATOM 667 C CA . LYS A 1 84 ? -2.480 10.780 -20.112 1.00 89.56 84 LYS A CA 1
ATOM 668 C C . LYS A 1 84 ? -3.378 9.929 -19.220 1.00 89.56 84 LYS A C 1
ATOM 670 O O . LYS A 1 84 ? -4.120 10.492 -18.419 1.00 89.56 84 LYS A O 1
ATOM 675 N N . PHE A 1 85 ? -3.246 8.605 -19.282 1.00 86.38 85 PHE A N 1
ATOM 676 C CA . PHE A 1 85 ? -4.022 7.700 -18.437 1.00 86.38 85 PHE A CA 1
ATOM 677 C C . PHE A 1 85 ? -3.746 7.919 -16.945 1.00 86.38 85 PHE A C 1
ATOM 679 O O . PHE A 1 85 ? -4.682 8.024 -16.156 1.00 86.38 85 PHE A O 1
ATOM 686 N N . VAL A 1 86 ? -2.478 8.055 -16.546 1.00 81.44 86 VAL A N 1
ATOM 687 C CA . VAL A 1 86 ? -2.103 8.322 -15.146 1.00 81.44 86 VAL A CA 1
ATOM 688 C C . VAL A 1 86 ? -2.658 9.664 -14.671 1.00 81.44 86 VAL A C 1
ATOM 690 O O . VAL A 1 86 ? -3.186 9.741 -13.564 1.00 81.44 86 VAL A O 1
ATOM 693 N N . LYS A 1 87 ? -2.593 10.717 -15.495 1.00 81.62 87 LYS A N 1
ATOM 694 C CA . LYS A 1 87 ? -3.165 12.033 -15.161 1.00 81.62 87 LYS A CA 1
ATOM 695 C C . LYS A 1 87 ? -4.686 11.993 -15.042 1.00 81.62 87 LYS A C 1
ATOM 697 O O . LYS A 1 87 ? -5.234 12.612 -14.135 1.00 81.62 87 LYS A O 1
ATOM 702 N N . GLU A 1 88 ? -5.364 11.279 -15.934 1.00 82.62 88 GLU A N 1
ATOM 703 C CA . GLU A 1 88 ? -6.815 11.101 -15.874 1.00 82.62 88 GLU A CA 1
ATOM 704 C C . GLU A 1 88 ? -7.215 10.325 -14.616 1.00 82.62 88 GLU A C 1
ATOM 706 O O . GLU A 1 88 ? -8.059 10.797 -13.862 1.00 82.62 88 GLU A O 1
ATOM 711 N N . GLN A 1 89 ? -6.548 9.210 -14.310 1.00 74.25 89 GLN A N 1
ATOM 712 C CA . GLN A 1 89 ? -6.787 8.451 -13.078 1.00 74.25 89 GLN A CA 1
ATOM 713 C C . GLN A 1 89 ? -6.496 9.279 -11.821 1.00 74.25 89 GLN A C 1
ATOM 715 O O . GLN A 1 89 ? -7.288 9.269 -10.883 1.00 74.25 89 GLN A O 1
ATOM 720 N N . ALA A 1 90 ? -5.412 10.056 -11.809 1.00 70.12 90 ALA A N 1
ATOM 721 C CA . ALA A 1 90 ? -5.092 10.955 -10.702 1.00 70.12 90 ALA A CA 1
ATOM 722 C C . ALA A 1 90 ? -6.154 12.049 -10.504 1.00 70.12 90 ALA A C 1
ATOM 724 O O . ALA A 1 90 ? -6.423 12.431 -9.371 1.00 70.12 90 ALA A O 1
ATOM 725 N N . LYS A 1 91 ? -6.797 12.517 -11.582 1.00 69.50 91 LYS A N 1
ATOM 726 C CA . LYS A 1 91 ? -7.898 13.491 -11.517 1.00 69.50 91 LYS A CA 1
ATOM 727 C C . LYS A 1 91 ? -9.171 12.911 -10.888 1.00 69.50 91 LYS A C 1
ATOM 729 O O . LYS A 1 91 ? -9.946 13.660 -10.308 1.00 69.50 91 LYS A O 1
ATOM 734 N N . TYR A 1 92 ? -9.400 11.604 -11.022 1.00 63.44 92 TYR A N 1
ATOM 735 C CA . TYR A 1 92 ? -10.543 10.916 -10.407 1.00 63.44 92 TYR A CA 1
ATOM 736 C C . TYR A 1 92 ? -10.227 10.341 -9.022 1.00 63.44 92 TYR A C 1
ATOM 738 O O . TYR A 1 92 ? -11.141 10.050 -8.253 1.00 63.44 92 TYR A O 1
ATOM 746 N N . ASN A 1 93 ? -8.948 10.204 -8.676 1.00 63.31 93 ASN A N 1
ATOM 747 C CA . ASN A 1 93 ? -8.499 9.758 -7.366 1.00 63.31 93 ASN A CA 1
ATOM 748 C C . ASN A 1 93 ? -8.382 10.967 -6.422 1.00 63.31 93 ASN A C 1
ATOM 750 O O . ASN A 1 93 ? -7.285 11.383 -6.047 1.00 63.31 93 ASN A O 1
ATOM 754 N N . ASN A 1 94 ? -9.532 11.547 -6.056 1.00 64.31 94 ASN A N 1
ATOM 755 C CA . ASN A 1 94 ? -9.649 12.640 -5.083 1.00 64.31 94 ASN A CA 1
ATOM 756 C C . ASN A 1 94 ? -9.384 12.138 -3.653 1.00 64.31 94 ASN A C 1
ATOM 758 O O . ASN A 1 94 ? -10.217 12.253 -2.756 1.00 64.31 94 ASN A O 1
ATOM 762 N N . MET A 1 95 ? -8.196 11.578 -3.425 1.00 62.59 95 MET A N 1
ATOM 763 C CA . MET A 1 95 ? -7.741 11.132 -2.110 1.00 62.59 95 MET A CA 1
ATOM 764 C C . MET A 1 95 ? -7.806 12.279 -1.093 1.00 62.59 95 MET A C 1
ATOM 766 O O . MET A 1 95 ? -8.175 12.059 0.049 1.00 62.59 95 MET A O 1
ATOM 770 N N . SER A 1 96 ? -7.513 13.513 -1.513 1.00 70.25 96 SER A N 1
ATOM 771 C CA . SER A 1 96 ? -7.612 14.693 -0.646 1.00 70.25 96 SER A CA 1
ATOM 772 C C . SER A 1 96 ? -9.052 14.988 -0.210 1.00 70.25 96 SER A C 1
ATOM 774 O O . SER A 1 96 ? -9.276 15.283 0.964 1.00 70.25 96 SER A O 1
ATOM 776 N N . ASP A 1 97 ? -10.029 14.881 -1.116 1.00 73.50 97 ASP A N 1
ATOM 777 C CA . ASP A 1 97 ? -11.436 15.124 -0.774 1.00 73.50 97 ASP A CA 1
ATOM 778 C C . ASP A 1 97 ? -11.971 13.993 0.106 1.00 73.50 97 ASP A C 1
ATOM 780 O O . ASP A 1 97 ? -12.586 14.267 1.130 1.00 73.50 97 ASP A O 1
ATOM 784 N N . LEU A 1 98 ? -11.641 12.736 -0.212 1.00 72.81 98 LEU A N 1
ATOM 785 C CA . LEU A 1 98 ? -12.005 11.569 0.601 1.00 72.81 98 LEU A CA 1
ATOM 786 C C . LEU A 1 98 ? -11.371 11.613 2.000 1.00 72.81 98 LEU A C 1
ATOM 788 O O . LEU A 1 98 ? -12.025 11.279 2.985 1.00 72.81 98 LEU A O 1
ATOM 792 N N . LEU A 1 99 ? -10.114 12.047 2.125 1.00 74.19 99 LEU A N 1
ATOM 793 C CA . LEU A 1 99 ? -9.453 12.243 3.422 1.00 74.19 99 LEU A CA 1
ATOM 794 C C . LEU A 1 99 ? -10.084 13.391 4.218 1.00 74.19 99 LEU A C 1
ATOM 796 O O . LEU A 1 99 ? -10.211 13.308 5.439 1.00 74.19 99 LEU A O 1
ATOM 800 N N . THR A 1 100 ? -10.510 14.452 3.535 1.00 79.56 100 THR A N 1
ATOM 801 C CA . THR A 1 100 ? -11.214 15.569 4.174 1.00 79.56 100 THR A CA 1
ATOM 802 C C . THR A 1 100 ? -12.594 15.126 4.657 1.00 79.56 100 THR A C 1
ATOM 804 O O . THR A 1 100 ? -12.931 15.348 5.817 1.00 79.56 100 THR A O 1
ATOM 807 N N . GLU A 1 101 ? -13.360 14.434 3.813 1.00 79.50 101 GLU A N 1
ATOM 808 C CA . GLU A 1 101 ? -14.685 13.901 4.135 1.00 79.50 101 GLU A CA 1
ATOM 809 C C . GLU A 1 101 ? -14.612 12.897 5.294 1.00 79.50 101 GLU A C 1
ATOM 811 O O . GLU A 1 101 ? -15.303 13.053 6.301 1.00 79.50 101 GLU A O 1
ATOM 816 N N . THR A 1 102 ? -13.696 11.930 5.232 1.00 79.56 102 THR A N 1
ATOM 817 C CA . THR A 1 102 ? -13.473 10.979 6.336 1.00 79.56 102 THR A CA 1
ATOM 818 C C . THR A 1 102 ? -13.018 11.674 7.620 1.00 79.56 102 THR A C 1
ATOM 820 O O . THR A 1 102 ? -13.489 11.319 8.701 1.00 79.56 102 THR A O 1
ATOM 823 N N . GLY A 1 103 ? -12.183 12.714 7.529 1.00 83.06 103 GLY A N 1
ATOM 824 C CA . GLY A 1 103 ? -11.815 13.551 8.672 1.00 83.06 103 GLY A CA 1
ATOM 825 C C . GLY A 1 103 ? -13.013 14.279 9.294 1.00 83.06 103 GLY A C 1
ATOM 826 O O . GLY A 1 103 ? -13.141 14.324 10.521 1.00 83.06 103 GLY A O 1
ATOM 827 N N . THR A 1 104 ? -13.924 14.812 8.473 1.00 89.12 104 THR A N 1
ATOM 828 C CA . THR A 1 104 ? -15.159 15.453 8.960 1.00 89.12 104 THR A CA 1
ATOM 829 C C . THR A 1 104 ? -16.114 14.455 9.609 1.00 89.12 104 THR A C 1
ATOM 831 O O . THR A 1 104 ? -16.599 14.721 10.710 1.00 89.12 104 THR A O 1
ATOM 834 N N . LEU A 1 105 ? -16.297 13.280 9.003 1.00 89.00 105 LEU A N 1
ATOM 835 C CA . LEU A 1 105 ? -17.117 12.202 9.553 1.00 89.00 105 LEU A CA 1
ATOM 836 C C . LEU A 1 105 ? -16.560 11.703 10.889 1.00 89.00 105 LEU A C 1
ATOM 838 O O . LEU A 1 105 ? -17.312 11.530 11.843 1.00 89.00 105 LEU A O 1
ATOM 842 N N . GLN A 1 106 ? -15.239 11.546 11.013 1.00 82.19 106 GLN A N 1
ATOM 843 C CA . GLN A 1 106 ? -14.613 11.161 12.281 1.00 82.19 106 GLN A CA 1
ATOM 844 C C . GLN A 1 106 ? -14.863 12.202 13.381 1.00 82.19 106 GLN A C 1
ATOM 846 O O . GLN A 1 106 ? -15.096 11.847 14.539 1.00 82.19 106 GLN A O 1
ATOM 851 N N . LYS A 1 107 ? -14.834 13.494 13.036 1.00 89.75 107 LYS A N 1
ATOM 852 C CA . LYS A 1 107 ? -15.133 14.576 13.980 1.00 89.75 107 LYS A CA 1
ATOM 853 C C . LYS A 1 107 ? -16.593 14.536 14.439 1.00 89.75 107 LYS A C 1
ATOM 855 O O . LYS A 1 107 ? -16.852 14.737 15.625 1.00 89.75 107 LYS A O 1
ATOM 860 N N . GLU A 1 108 ? -17.522 14.261 13.530 1.00 90.31 108 GLU A N 1
ATOM 861 C CA . GLU A 1 108 ? -18.944 14.108 13.847 1.00 90.31 108 GLU A CA 1
ATOM 862 C C . GLU A 1 108 ? -19.201 12.877 14.726 1.00 90.31 108 GLU A C 1
ATOM 864 O O . GLU A 1 108 ? -19.866 12.994 15.754 1.00 90.31 108 GLU A O 1
ATOM 869 N N . ILE A 1 109 ? -18.584 11.734 14.404 1.00 87.69 109 ILE A N 1
ATOM 870 C CA . ILE A 1 109 ? -18.650 10.507 15.213 1.00 87.69 109 ILE A CA 1
ATOM 871 C C . ILE A 1 109 ? -18.157 10.768 16.639 1.00 87.69 109 ILE A C 1
ATOM 873 O O . ILE A 1 109 ? -18.847 10.423 17.597 1.00 87.69 109 ILE A O 1
ATOM 877 N N . ASN A 1 110 ? -17.004 11.421 16.795 1.00 87.50 110 ASN A N 1
ATOM 878 C CA . ASN A 1 110 ? -16.472 11.754 18.118 1.00 87.50 110 ASN A CA 1
ATOM 879 C C . ASN A 1 110 ? -17.407 12.715 18.881 1.00 87.50 110 ASN A C 1
ATOM 881 O O . ASN A 1 110 ? -17.565 12.598 20.096 1.00 87.50 110 ASN A O 1
ATOM 885 N N . GLY A 1 111 ? -18.051 13.654 18.179 1.00 89.00 111 GLY A N 1
ATOM 886 C CA . GLY A 1 111 ? -19.059 14.541 18.763 1.00 89.00 111 GLY A CA 1
ATOM 887 C C . GLY A 1 111 ? -20.289 13.780 19.266 1.00 89.00 111 GLY A C 1
ATOM 888 O O . GLY A 1 111 ? -20.715 13.990 20.402 1.00 89.00 111 GLY A O 1
ATOM 889 N N . LEU A 1 112 ? -20.818 12.860 18.457 1.00 90.56 112 LEU A N 1
ATOM 890 C CA . LEU A 1 112 ? -21.953 12.006 18.816 1.00 90.56 112 LEU A CA 1
ATOM 891 C C . LEU A 1 112 ? -21.629 11.075 19.990 1.00 90.56 112 LEU A C 1
ATOM 893 O O . LEU A 1 112 ? -22.461 10.914 20.880 1.00 90.56 112 LEU A O 1
ATOM 897 N N . GLN A 1 113 ? -20.421 10.511 20.037 1.00 85.00 113 GLN A N 1
ATOM 898 C CA . GLN A 1 113 ? -19.957 9.704 21.170 1.00 85.00 113 GLN A CA 1
ATOM 899 C C . GLN A 1 113 ? -19.910 10.515 22.466 1.00 85.00 113 GLN A C 1
ATOM 901 O O . GLN A 1 113 ? -20.386 10.047 23.498 1.00 85.00 113 GLN A O 1
ATOM 906 N N . ARG A 1 114 ? -19.413 11.756 22.412 1.00 88.94 114 ARG A N 1
ATOM 907 C CA . ARG A 1 114 ? -19.397 12.641 23.583 1.00 88.94 114 ARG A CA 1
ATOM 908 C C . ARG A 1 114 ? -20.811 12.955 24.077 1.00 88.94 114 ARG A C 1
ATOM 910 O O . ARG A 1 114 ? -21.068 12.876 25.271 1.00 88.94 114 ARG A O 1
ATOM 917 N N . ILE A 1 115 ? -21.737 13.252 23.163 1.00 89.25 115 ILE A N 1
ATOM 918 C CA . ILE A 1 115 ? -23.152 13.481 23.503 1.00 89.25 115 ILE A CA 1
ATOM 919 C C . ILE A 1 115 ? -23.767 12.221 24.129 1.00 89.25 115 ILE A C 1
ATOM 921 O O . ILE A 1 115 ? -24.511 12.308 25.101 1.00 89.25 115 ILE A O 1
ATOM 925 N N . GLN A 1 116 ? -23.445 11.038 23.604 1.00 87.06 116 GLN A N 1
ATOM 926 C CA . GLN A 1 116 ? -23.909 9.773 24.166 1.00 87.06 116 GLN A CA 1
ATOM 927 C C . GLN A 1 116 ? -23.389 9.548 25.594 1.00 87.06 116 GLN A C 1
ATOM 929 O O . GLN A 1 116 ? -24.151 9.101 26.453 1.00 87.06 116 GLN A O 1
ATOM 934 N N . GLU A 1 117 ? -22.116 9.847 25.862 1.00 86.81 117 GLU A N 1
ATOM 935 C CA . GLU A 1 117 ? -21.535 9.768 27.208 1.00 86.81 117 GLU A CA 1
ATOM 936 C C . GLU A 1 117 ? -22.169 10.774 28.175 1.00 86.81 117 GLU A C 1
ATOM 938 O O . GLU A 1 117 ? -22.470 10.411 29.316 1.00 86.81 117 GLU A O 1
ATOM 943 N N . GLU A 1 118 ? -22.429 12.003 27.721 1.00 86.25 118 GLU A N 1
ATOM 944 C CA . GLU A 1 118 ? -23.147 13.025 28.494 1.00 86.25 118 GLU A CA 1
ATOM 945 C C . GLU A 1 118 ? -24.558 12.530 28.864 1.00 86.25 118 GLU A C 1
ATOM 947 O O . GLU A 1 118 ? -24.892 12.468 30.046 1.00 86.25 118 GLU A O 1
ATOM 952 N N . ILE A 1 119 ? -25.338 12.040 27.891 1.00 84.44 119 ILE A N 1
ATOM 953 C CA . ILE A 1 119 ? -26.683 11.481 28.130 1.00 84.44 119 ILE A CA 1
ATOM 954 C C . ILE A 1 119 ? -26.631 10.289 29.090 1.00 84.44 119 ILE A C 1
ATOM 956 O O . ILE A 1 119 ? -27.475 10.163 29.976 1.00 84.44 119 ILE A O 1
ATOM 960 N N . LYS A 1 120 ? -25.655 9.390 28.929 1.00 88.81 120 LYS A N 1
ATOM 961 C CA . LYS A 1 120 ? -25.499 8.234 29.818 1.00 88.81 120 LYS A CA 1
ATOM 962 C C . LYS A 1 120 ? -25.228 8.678 31.255 1.00 88.81 120 LYS A C 1
ATOM 964 O O . LYS A 1 120 ? -25.837 8.140 32.176 1.00 88.81 120 LYS A O 1
ATOM 969 N N . THR A 1 121 ? -24.353 9.663 31.433 1.00 87.00 121 THR A N 1
ATOM 970 C CA . THR A 1 121 ? -24.033 10.235 32.747 1.00 87.00 121 THR A CA 1
ATOM 971 C C . THR A 1 121 ? -25.258 10.908 33.365 1.00 87.00 121 THR A C 1
ATOM 973 O O . THR A 1 121 ? -25.531 10.713 34.549 1.00 87.00 121 THR A O 1
ATOM 976 N N . ASP A 1 122 ? -26.041 11.634 32.567 1.00 84.31 122 ASP A N 1
ATOM 977 C CA . ASP A 1 122 ? -27.287 12.261 33.013 1.00 84.31 122 ASP A CA 1
ATOM 978 C C . ASP A 1 122 ? -28.325 11.223 33.451 1.00 84.31 122 ASP A C 1
ATOM 980 O O . ASP A 1 122 ? -28.969 11.390 34.488 1.00 84.31 122 ASP A O 1
ATOM 984 N N . VAL A 1 123 ? -28.456 10.119 32.711 1.00 85.50 123 VAL A N 1
ATOM 985 C CA . VAL A 1 123 ? -29.341 9.005 33.078 1.00 85.50 123 VAL A CA 1
ATOM 986 C C . VAL A 1 123 ? -28.856 8.317 34.350 1.00 85.50 123 VAL A C 1
ATOM 988 O O . VAL A 1 123 ? -29.658 8.084 35.249 1.00 85.50 123 VAL A O 1
ATOM 991 N N . GLU A 1 124 ? -27.564 8.013 34.472 1.00 84.38 124 GLU A N 1
ATOM 992 C CA . GLU A 1 124 ? -27.003 7.413 35.689 1.00 84.38 124 GLU A CA 1
ATOM 993 C C . GLU A 1 124 ? -27.189 8.329 36.905 1.00 84.38 124 GLU A C 1
ATOM 995 O O . GLU A 1 124 ? -27.560 7.857 37.979 1.00 84.38 124 GLU A O 1
ATOM 1000 N N . SER A 1 125 ? -27.012 9.639 36.731 1.00 85.00 125 SER A N 1
ATOM 1001 C CA . SER A 1 125 ? -27.272 10.650 37.758 1.00 85.00 125 SER A CA 1
ATOM 1002 C C . SER A 1 125 ? -28.756 10.723 38.131 1.00 85.00 125 SER A C 1
ATOM 1004 O O . SER A 1 125 ? -29.095 10.755 39.316 1.00 85.00 125 SER A O 1
ATOM 1006 N N . ALA A 1 126 ? -29.658 10.682 37.145 1.00 79.75 126 ALA A N 1
ATOM 1007 C CA . ALA A 1 126 ? -31.101 10.651 37.373 1.00 79.75 126 ALA A CA 1
ATOM 1008 C C . ALA A 1 126 ? -31.534 9.378 38.118 1.00 79.75 126 ALA A C 1
ATOM 1010 O O . ALA A 1 126 ? -32.265 9.470 39.103 1.00 79.75 126 ALA A O 1
ATOM 1011 N N . VAL A 1 127 ? -31.017 8.212 37.720 1.00 83.12 127 VAL A N 1
ATOM 1012 C CA . VAL A 1 127 ? -31.275 6.925 38.385 1.00 83.12 127 VAL A CA 1
ATOM 1013 C C . VAL A 1 127 ? -30.698 6.914 39.799 1.00 83.12 127 VAL A C 1
ATOM 1015 O O . VAL A 1 127 ? -31.379 6.494 40.730 1.00 83.12 127 VAL A O 1
ATOM 1018 N N . ALA A 1 128 ? -29.474 7.409 40.000 1.00 81.69 128 ALA A N 1
ATOM 1019 C CA . ALA A 1 128 ? -28.875 7.515 41.328 1.00 81.69 128 ALA A CA 1
ATOM 1020 C C . ALA A 1 128 ? -29.682 8.456 42.230 1.00 81.69 128 ALA A C 1
ATOM 1022 O O . ALA A 1 128 ? -29.901 8.159 43.404 1.00 81.69 128 ALA A O 1
ATOM 1023 N N . ARG A 1 129 ? -30.170 9.574 41.684 1.00 78.81 129 ARG A N 1
ATOM 1024 C CA . ARG A 1 129 ? -31.049 10.500 42.400 1.00 78.81 129 ARG A CA 1
ATOM 1025 C C . ARG A 1 129 ? -32.369 9.839 42.781 1.00 78.81 129 ARG A C 1
ATOM 1027 O O . ARG A 1 129 ? -32.831 10.027 43.903 1.00 78.81 129 ARG A O 1
ATOM 1034 N N . GLU A 1 130 ? -32.965 9.075 41.878 1.00 79.88 130 GLU A N 1
ATOM 1035 C CA . GLU A 1 130 ? -34.211 8.360 42.137 1.00 79.88 130 GLU A CA 1
ATOM 1036 C C . GLU A 1 130 ? -34.025 7.238 43.169 1.00 79.88 130 GLU A C 1
ATOM 1038 O O . GLU A 1 130 ? -34.819 7.133 44.103 1.00 79.88 130 GLU A O 1
ATOM 1043 N N . GLU A 1 131 ? -32.926 6.484 43.106 1.00 74.19 131 GLU A N 1
ATOM 1044 C CA . GLU A 1 131 ? -32.599 5.466 44.111 1.00 74.19 131 GLU A CA 1
ATOM 1045 C C . GLU A 1 131 ? -32.295 6.093 45.482 1.00 74.19 131 GLU A C 1
ATOM 1047 O O . GLU A 1 131 ? -32.712 5.555 46.507 1.00 74.19 131 GLU A O 1
ATOM 1052 N N . LEU A 1 132 ? -31.651 7.267 45.536 1.00 72.62 132 LEU A N 1
ATOM 1053 C CA . LEU A 1 132 ? -31.466 8.018 46.784 1.00 72.62 132 LEU A CA 1
ATOM 1054 C C . LEU A 1 132 ? -32.806 8.456 47.387 1.00 72.62 132 LEU A C 1
ATOM 1056 O O . LEU A 1 132 ? -33.010 8.299 48.592 1.00 72.62 132 LEU A O 1
ATOM 1060 N N . LEU A 1 133 ? -33.731 8.959 46.564 1.00 73.94 133 LEU A N 1
ATOM 1061 C CA . LEU A 1 133 ? -35.079 9.322 47.010 1.00 73.94 133 LEU A CA 1
ATOM 1062 C C . LEU A 1 133 ? -35.857 8.093 47.498 1.00 73.94 133 LEU A C 1
ATOM 1064 O O . LEU A 1 133 ? -36.525 8.178 48.526 1.00 73.94 133 LEU A O 1
ATOM 1068 N N . ARG A 1 134 ? -35.704 6.946 46.826 1.00 69.81 134 ARG A N 1
ATOM 1069 C CA . ARG A 1 134 ? -36.336 5.677 47.208 1.00 69.81 134 ARG A CA 1
ATOM 1070 C C . ARG A 1 134 ? -35.753 5.079 48.492 1.00 69.81 134 ARG A C 1
ATOM 1072 O O . ARG A 1 134 ? -36.497 4.566 49.322 1.00 69.81 134 ARG A O 1
ATOM 1079 N N . SER A 1 135 ? -34.440 5.193 48.693 1.00 62.41 135 SER A N 1
ATOM 1080 C CA . SER A 1 135 ? -33.748 4.697 49.892 1.00 62.41 135 SER A CA 1
ATOM 1081 C C . SER A 1 135 ? -34.080 5.481 51.163 1.00 62.41 135 SER A C 1
ATOM 1083 O O . SER A 1 135 ? -33.936 4.950 52.262 1.00 62.41 135 SER A O 1
ATOM 1085 N N . ARG A 1 136 ? -34.547 6.733 51.035 1.00 57.25 136 ARG A N 1
ATOM 1086 C CA . ARG A 1 136 ? -34.907 7.573 52.186 1.00 57.25 136 ARG A CA 1
ATOM 1087 C C . ARG A 1 136 ? -36.177 7.089 52.897 1.00 57.25 136 ARG A C 1
ATOM 1089 O O . ARG A 1 136 ? -36.327 7.369 54.080 1.00 57.25 136 ARG A O 1
ATOM 1096 N N . ASP A 1 137 ? -37.037 6.343 52.204 1.00 56.84 137 ASP A N 1
ATOM 1097 C CA . ASP A 1 137 ? -38.284 5.785 52.750 1.00 56.84 137 ASP A CA 1
ATOM 1098 C C . ASP A 1 137 ? -38.162 4.312 53.184 1.00 56.84 137 ASP A C 1
ATOM 1100 O O . ASP A 1 137 ? -39.159 3.697 53.560 1.00 56.84 137 ASP A O 1
ATOM 1104 N N . THR A 1 138 ? -36.967 3.707 53.147 1.00 53.66 138 THR A N 1
ATOM 1105 C CA . THR A 1 138 ? -36.796 2.299 53.549 1.00 53.66 138 THR A CA 1
ATOM 1106 C C . THR A 1 138 ? -36.143 2.190 54.927 1.00 53.66 138 THR A C 1
ATOM 1108 O O . THR A 1 138 ? -34.960 2.482 55.092 1.00 53.66 138 THR A O 1
ATOM 1111 N N . ASP A 1 139 ? -36.922 1.747 55.917 1.00 46.53 139 ASP A N 1
ATOM 1112 C CA . ASP A 1 139 ? -36.474 1.478 57.287 1.00 46.53 139 ASP A CA 1
ATOM 1113 C C . ASP A 1 139 ? -35.276 0.507 57.315 1.00 46.53 139 ASP A C 1
ATOM 1115 O O . ASP A 1 139 ? -35.317 -0.614 56.795 1.00 46.53 139 ASP A O 1
ATOM 1119 N N . LEU A 1 140 ? -34.187 0.951 57.945 1.00 49.12 140 LEU A N 1
ATOM 1120 C CA . LEU A 1 140 ? -32.956 0.192 58.163 1.00 49.12 140 LEU A CA 1
ATOM 1121 C C . LEU A 1 140 ? -33.199 -0.949 59.161 1.00 49.12 140 LEU A C 1
ATOM 1123 O O . LEU A 1 140 ? -33.220 -0.735 60.371 1.00 49.12 140 LEU A O 1
ATOM 1127 N N . THR A 1 141 ? -33.283 -2.192 58.680 1.00 50.00 141 THR A N 1
ATOM 1128 C CA . THR A 1 141 ? -33.142 -3.367 59.555 1.00 50.00 141 THR A CA 1
ATOM 1129 C C . THR A 1 141 ? -31.678 -3.804 59.633 1.00 50.00 141 THR A C 1
ATOM 1131 O O . THR A 1 141 ? -31.101 -4.349 58.689 1.00 50.00 141 THR A O 1
ATOM 1134 N N . THR A 1 142 ? -31.085 -3.547 60.795 1.00 54.94 142 THR A N 1
ATOM 1135 C CA . THR A 1 142 ? -29.667 -3.676 61.149 1.00 54.94 142 THR A CA 1
ATOM 1136 C C . THR A 1 142 ? -29.246 -5.117 61.445 1.00 54.94 142 THR A C 1
ATOM 1138 O O . THR A 1 142 ? -29.149 -5.491 62.605 1.00 54.94 142 THR A O 1
ATOM 1141 N N . HIS A 1 143 ? -28.957 -5.938 60.433 1.00 53.50 143 HIS A N 1
ATOM 1142 C CA . HIS A 1 143 ? -28.211 -7.196 60.633 1.00 53.50 143 HIS A CA 1
ATOM 1143 C C . HIS A 1 143 ? -27.223 -7.418 59.476 1.00 53.50 143 HIS A C 1
ATOM 1145 O O . HIS A 1 143 ? -27.513 -8.126 58.514 1.00 53.50 143 HIS A O 1
ATOM 1151 N N . GLN A 1 144 ? -26.047 -6.782 59.543 1.00 56.47 144 GLN A N 1
ATOM 1152 C CA . GLN A 1 144 ? -24.951 -7.033 58.598 1.00 56.47 144 GLN A CA 1
ATOM 1153 C C . GLN A 1 144 ? -23.977 -8.065 59.176 1.00 56.47 144 GLN A C 1
ATOM 1155 O O . GLN A 1 144 ? -23.443 -7.887 60.268 1.00 56.47 144 GLN A O 1
ATOM 1160 N N . LEU A 1 145 ? -23.746 -9.149 58.431 1.00 58.91 145 LEU A N 1
ATOM 1161 C CA . LEU A 1 145 ? -22.733 -10.155 58.750 1.00 58.91 145 LEU A CA 1
ATOM 1162 C C . LEU A 1 145 ? -21.351 -9.641 58.304 1.00 58.91 145 LEU A C 1
ATOM 1164 O O . LEU A 1 145 ? -21.172 -9.262 57.142 1.00 58.91 145 LEU A O 1
ATOM 1168 N N . PHE A 1 146 ? -20.368 -9.652 59.205 1.00 64.38 146 PHE A N 1
ATOM 1169 C CA . PHE A 1 146 ? -18.989 -9.239 58.921 1.00 64.38 146 PHE A CA 1
ATOM 1170 C C . PHE A 1 146 ? -18.061 -10.452 58.867 1.00 64.38 146 PHE A C 1
ATOM 1172 O O . PHE A 1 146 ? -18.120 -11.325 59.730 1.00 64.38 146 PHE A O 1
ATOM 1179 N N . ILE A 1 147 ? -17.161 -10.480 57.884 1.00 62.88 147 ILE A N 1
ATOM 1180 C CA . ILE A 1 147 ? -16.054 -11.443 57.826 1.00 62.88 147 ILE A CA 1
ATOM 1181 C C . ILE A 1 147 ? -14.764 -10.652 57.658 1.00 62.88 147 ILE A C 1
ATOM 1183 O O . ILE A 1 147 ? -14.655 -9.844 56.737 1.00 62.88 147 ILE A O 1
ATOM 1187 N N . LEU A 1 148 ? -13.788 -10.876 58.549 1.00 58.97 148 LEU A N 1
ATOM 1188 C CA . LEU A 1 148 ? -12.459 -10.244 58.495 1.00 58.97 148 LEU A CA 1
ATOM 1189 C C . LEU A 1 148 ? -12.534 -8.715 58.305 1.00 58.97 148 LEU A C 1
ATOM 1191 O O . LEU A 1 148 ? -11.882 -8.142 57.433 1.00 58.97 148 LEU A O 1
ATOM 1195 N N . ASN A 1 149 ? -13.366 -8.055 59.119 1.00 58.47 149 ASN A N 1
ATOM 1196 C CA . ASN A 1 149 ? -13.563 -6.600 59.120 1.00 58.47 149 ASN A CA 1
ATOM 1197 C C . ASN A 1 149 ? -14.114 -6.000 57.807 1.00 58.47 149 ASN A C 1
ATOM 1199 O O . ASN A 1 149 ? -14.079 -4.784 57.621 1.00 58.47 149 ASN A O 1
ATOM 1203 N N . ARG A 1 150 ? -14.646 -6.826 56.893 1.00 65.81 150 ARG A N 1
ATOM 1204 C CA . ARG A 1 150 ? -15.341 -6.369 55.681 1.00 65.81 150 ARG A CA 1
ATOM 1205 C C . ARG A 1 150 ? -16.822 -6.767 55.718 1.00 65.81 150 ARG A C 1
ATOM 1207 O O . ARG A 1 150 ? -17.128 -7.913 56.062 1.00 65.81 150 ARG A O 1
ATOM 1214 N N . PRO A 1 151 ? -17.747 -5.852 55.362 1.00 67.31 151 PRO A N 1
ATOM 1215 C CA . PRO A 1 151 ? -19.164 -6.179 55.269 1.00 67.31 151 PRO A CA 1
ATOM 1216 C C . PRO A 1 151 ? -19.386 -7.163 54.117 1.00 67.31 151 PRO A C 1
ATOM 1218 O O . PRO A 1 151 ? -18.953 -6.930 52.982 1.00 67.31 151 PRO A O 1
ATOM 1221 N N . VAL A 1 152 ? -20.046 -8.284 54.405 1.00 64.00 152 VAL A N 1
ATOM 1222 C CA . VAL A 1 152 ? -20.338 -9.306 53.397 1.00 64.00 152 VAL A CA 1
ATOM 1223 C C . VAL A 1 152 ? -21.460 -8.795 52.496 1.00 64.00 152 VAL A C 1
ATOM 1225 O O . VAL A 1 152 ? -22.570 -8.520 52.948 1.00 64.00 152 VAL A O 1
ATOM 1228 N N . ARG A 1 153 ? -21.185 -8.665 51.193 1.00 66.62 153 ARG A N 1
ATOM 1229 C CA . ARG A 1 153 ? -22.206 -8.283 50.205 1.00 66.62 153 ARG A CA 1
ATOM 1230 C C . ARG A 1 153 ? -23.292 -9.366 50.159 1.00 66.62 153 ARG A C 1
ATOM 1232 O O . ARG A 1 153 ? -22.963 -10.547 50.158 1.00 66.62 153 ARG A O 1
ATOM 1239 N N . ARG A 1 154 ? -24.575 -8.997 50.043 1.00 63.97 154 ARG A N 1
ATOM 1240 C CA . ARG A 1 154 ? -25.719 -9.944 50.031 1.00 63.97 154 ARG A CA 1
ATOM 1241 C C . ARG A 1 154 ? -25.580 -11.044 48.957 1.00 63.97 154 ARG A C 1
ATOM 1243 O O . ARG A 1 154 ? -25.956 -12.190 49.181 1.00 63.97 154 ARG A O 1
ATOM 1250 N N . ASN A 1 155 ? -24.903 -10.741 47.845 1.00 67.00 155 ASN A N 1
ATOM 1251 C CA . ASN A 1 155 ? -24.587 -11.703 46.779 1.00 67.00 155 ASN A CA 1
ATOM 1252 C C . ASN A 1 155 ? -23.511 -12.741 47.160 1.00 67.00 155 ASN A C 1
ATOM 1254 O O . ASN A 1 155 ? -23.403 -13.766 46.494 1.00 67.00 155 ASN A O 1
ATOM 1258 N N . MET A 1 156 ? -22.727 -12.507 48.219 1.00 66.06 156 MET A N 1
ATOM 1259 C CA . MET A 1 156 ? -21.699 -13.428 48.724 1.00 66.06 156 MET A CA 1
ATOM 1260 C C . MET A 1 156 ? -22.242 -14.480 49.698 1.00 66.06 156 MET A C 1
ATOM 1262 O O . MET A 1 156 ? -21.596 -15.506 49.888 1.00 66.06 156 MET A O 1
ATOM 1266 N N . ILE A 1 157 ? -23.436 -14.273 50.265 1.00 70.56 157 ILE A N 1
ATOM 1267 C CA . ILE A 1 157 ? -24.110 -15.235 51.153 1.00 70.56 157 ILE A CA 1
ATOM 1268 C C . ILE A 1 157 ? -24.169 -16.651 50.543 1.00 70.56 157 ILE A C 1
ATOM 1270 O O . ILE A 1 157 ? -23.714 -17.581 51.203 1.00 70.56 157 ILE A O 1
ATOM 1274 N N . PRO A 1 158 ? -24.640 -16.874 49.295 1.00 72.81 158 PRO A N 1
ATOM 1275 C CA . PRO A 1 158 ? -24.647 -18.218 48.698 1.00 72.81 158 PRO A CA 1
ATOM 1276 C C . PRO A 1 158 ? -23.254 -18.853 48.570 1.00 72.81 158 PRO A C 1
ATOM 1278 O O . PRO A 1 158 ? -23.117 -20.054 48.771 1.00 72.81 158 PRO A O 1
ATOM 1281 N N . TYR A 1 159 ? -22.213 -18.068 48.283 1.00 73.12 159 TYR A N 1
ATOM 1282 C CA . TYR A 1 159 ? -20.846 -18.589 48.200 1.00 73.12 159 TYR A CA 1
ATOM 1283 C C . TYR A 1 159 ? -20.322 -19.025 49.571 1.00 73.12 159 TYR A C 1
ATOM 1285 O O . TYR A 1 159 ? -19.612 -20.020 49.668 1.00 73.12 159 TYR A O 1
ATOM 1293 N N . LEU A 1 160 ? -20.728 -18.329 50.635 1.00 73.00 160 LEU A N 1
ATOM 1294 C CA . LEU A 1 160 ? -20.446 -18.698 52.024 1.00 73.00 160 LEU A CA 1
ATOM 1295 C C . LEU A 1 160 ? -21.076 -20.033 52.422 1.00 73.00 160 LEU A C 1
ATOM 1297 O O . LEU A 1 160 ? -20.427 -20.836 53.090 1.00 73.00 160 LEU A O 1
ATOM 1301 N N . TRP A 1 161 ? -22.306 -20.295 51.975 1.00 75.50 161 TRP A N 1
ATOM 1302 C CA . TRP A 1 161 ? -22.967 -21.583 52.194 1.00 75.50 161 TRP A CA 1
ATOM 1303 C C . TRP A 1 161 ? -22.228 -22.724 51.498 1.00 75.50 161 TRP A C 1
ATOM 1305 O O . TRP A 1 161 ? -21.944 -23.745 52.122 1.00 75.50 161 TRP A O 1
ATOM 1315 N N . VAL A 1 162 ? -21.844 -22.531 50.234 1.00 73.31 162 VAL A N 1
ATOM 1316 C CA . VAL A 1 162 ? -21.049 -23.522 49.492 1.00 73.31 162 VAL A CA 1
ATOM 1317 C C . VAL A 1 162 ? -19.702 -23.758 50.177 1.00 73.31 162 VAL A C 1
ATOM 1319 O O . VAL A 1 162 ? -19.312 -24.905 50.379 1.00 73.31 162 VAL A O 1
ATOM 1322 N N . LEU A 1 163 ? -19.020 -22.690 50.600 1.00 74.25 163 LEU A N 1
ATOM 1323 C CA . LEU A 1 163 ? -17.748 -22.779 51.316 1.00 74.25 163 LEU A CA 1
ATOM 1324 C C . LEU A 1 163 ? -17.892 -23.575 52.624 1.00 74.25 163 LEU A C 1
ATOM 1326 O O . LEU A 1 163 ? -17.068 -24.442 52.900 1.00 74.25 163 LEU A O 1
ATOM 1330 N N . SER A 1 164 ? -18.951 -23.330 53.402 1.00 74.81 164 SER A N 1
ATOM 1331 C CA . SER A 1 164 ? -19.231 -24.063 54.643 1.00 74.81 164 SER A CA 1
ATOM 1332 C C . SER A 1 164 ? -19.389 -25.564 54.391 1.00 74.81 164 SER A C 1
ATOM 1334 O O . SER A 1 164 ? -18.782 -26.370 55.092 1.00 74.81 164 SER A O 1
ATOM 1336 N N . ILE A 1 165 ? -20.117 -25.946 53.343 1.00 75.19 165 ILE A N 1
ATOM 1337 C CA . ILE A 1 165 ? -20.336 -27.355 52.987 1.00 75.19 165 ILE A CA 1
ATOM 1338 C C . ILE A 1 165 ? -19.039 -28.014 52.511 1.00 75.19 165 ILE A C 1
ATOM 1340 O O . ILE A 1 165 ? -18.755 -29.151 52.884 1.00 75.19 165 ILE A O 1
ATOM 1344 N N . VAL A 1 166 ? -18.212 -27.293 51.749 1.00 71.50 166 VAL A N 1
ATOM 1345 C CA . VAL A 1 166 ? -16.877 -27.762 51.350 1.00 71.50 166 VAL A CA 1
ATOM 1346 C C . VAL A 1 166 ? -15.992 -27.986 52.579 1.00 71.50 166 VAL A C 1
ATOM 1348 O O . VAL A 1 166 ? -15.351 -29.029 52.676 1.00 71.50 166 VAL A O 1
ATOM 1351 N N . PHE A 1 167 ? -16.001 -27.071 53.553 1.00 74.62 167 PHE A N 1
ATOM 1352 C CA . PHE A 1 167 ? -15.259 -27.243 54.806 1.00 74.62 167 PHE A CA 1
ATOM 1353 C C . PHE A 1 167 ? -15.767 -28.421 55.641 1.00 74.62 167 PHE A C 1
ATOM 1355 O O . PHE A 1 167 ? -14.953 -29.153 56.200 1.00 74.62 167 PHE A O 1
ATOM 1362 N N . VAL A 1 168 ? -17.082 -28.653 55.691 1.00 77.50 168 VAL A N 1
ATOM 1363 C CA . VAL A 1 168 ? -17.657 -29.838 56.350 1.00 77.50 168 VAL A CA 1
ATOM 1364 C C . VAL A 1 168 ? -17.228 -31.121 55.631 1.00 77.50 168 VAL A C 1
ATOM 1366 O O . VAL A 1 168 ? -16.832 -32.078 56.290 1.00 77.50 168 VAL A O 1
ATOM 1369 N N . GLY A 1 169 ? -17.231 -31.137 54.294 1.00 70.06 169 GLY A N 1
ATOM 1370 C CA . GLY A 1 169 ? -16.770 -32.276 53.494 1.00 70.06 169 GLY A CA 1
ATOM 1371 C C . GLY A 1 169 ? -15.285 -32.584 53.697 1.00 70.06 169 GLY A C 1
ATOM 1372 O O . GLY A 1 169 ? -14.923 -33.730 53.958 1.00 70.06 169 GLY A O 1
ATOM 1373 N N . ILE A 1 170 ? -14.430 -31.558 53.661 1.00 70.75 170 ILE A N 1
ATOM 1374 C CA . ILE A 1 170 ? -12.994 -31.683 53.961 1.00 70.75 170 ILE A CA 1
ATOM 1375 C C . ILE A 1 170 ? -12.790 -32.153 55.406 1.00 70.75 170 ILE A C 1
ATOM 1377 O O . ILE A 1 170 ? -11.966 -33.030 55.653 1.00 70.75 170 ILE A O 1
ATOM 1381 N N . GLY A 1 171 ? -13.568 -31.625 56.354 1.00 73.38 171 GLY A N 1
ATOM 1382 C CA . GLY A 1 171 ? -13.542 -32.048 57.752 1.00 73.38 171 GLY A CA 1
ATOM 1383 C C . GLY A 1 171 ? -13.880 -33.529 57.924 1.00 73.38 171 GLY A C 1
ATOM 1384 O O . GLY A 1 171 ? -13.181 -34.230 58.646 1.00 73.38 171 GLY A O 1
ATOM 1385 N N . LEU A 1 172 ? -14.887 -34.034 57.209 1.00 69.44 172 LEU A N 1
ATOM 1386 C CA . LEU A 1 172 ? -15.269 -35.451 57.214 1.00 69.44 172 LEU A CA 1
ATOM 1387 C C . LEU A 1 172 ? -14.173 -36.351 56.622 1.00 69.44 172 LEU A C 1
ATOM 1389 O O . LEU A 1 172 ? -13.906 -37.431 57.152 1.00 69.44 172 LEU A O 1
ATOM 1393 N N . VAL A 1 173 ? -13.509 -35.895 55.556 1.00 66.12 173 VAL A N 1
ATOM 1394 C CA . VAL A 1 173 ? -12.359 -36.591 54.956 1.00 66.12 173 VAL A CA 1
ATOM 1395 C C . VAL A 1 173 ? -11.189 -36.650 55.937 1.00 66.12 173 VAL A C 1
ATOM 1397 O O . VAL A 1 173 ? -10.653 -37.732 56.169 1.00 66.12 173 VAL A O 1
ATOM 1400 N N . LEU A 1 174 ? -10.834 -35.524 56.562 1.00 69.00 174 LEU A N 1
ATOM 1401 C CA . LEU A 1 174 ? -9.764 -35.466 57.562 1.00 69.00 174 LEU A CA 1
ATOM 1402 C C . LEU A 1 174 ? -10.083 -36.325 58.788 1.00 69.00 174 LEU A C 1
ATOM 1404 O O . LEU A 1 174 ? -9.223 -37.062 59.258 1.00 69.00 174 LEU A O 1
ATOM 1408 N N . LEU A 1 175 ? -11.324 -36.296 59.274 1.00 66.50 175 LEU A N 1
ATOM 1409 C CA . LEU A 1 175 ? -11.750 -37.102 60.418 1.00 66.50 175 LEU A CA 1
ATOM 1410 C C . LEU A 1 175 ? -11.652 -38.599 60.098 1.00 66.50 175 LEU A C 1
ATOM 1412 O O . LEU A 1 175 ? -11.161 -39.371 60.917 1.00 66.50 175 LEU A O 1
ATOM 1416 N N . ARG A 1 176 ? -12.012 -39.004 58.877 1.00 61.91 176 ARG A N 1
ATOM 1417 C CA . ARG A 1 176 ? -11.835 -40.383 58.410 1.00 61.91 176 ARG A CA 1
ATOM 1418 C C . ARG A 1 176 ? -10.368 -40.775 58.210 1.00 61.91 176 ARG A C 1
ATOM 1420 O O . ARG A 1 176 ? -10.038 -41.939 58.395 1.00 61.91 176 ARG A O 1
ATOM 1427 N N . MET A 1 177 ? -9.498 -39.834 57.849 1.00 60.84 177 MET A N 1
ATOM 1428 C CA . MET A 1 177 ? -8.049 -40.068 57.804 1.00 60.84 177 MET A CA 1
ATOM 1429 C C . MET A 1 177 ? -7.435 -40.185 59.209 1.00 60.84 177 MET A C 1
ATOM 1431 O O . MET A 1 177 ? -6.454 -40.901 59.381 1.00 60.84 177 MET A O 1
ATOM 1435 N N . MET A 1 178 ? -7.997 -39.495 60.208 1.00 58.19 178 MET A N 1
ATOM 1436 C CA . MET A 1 178 ? -7.501 -39.500 61.590 1.00 58.19 178 MET A CA 1
ATOM 1437 C C . MET A 1 178 ? -8.092 -40.618 62.457 1.00 58.19 178 MET A C 1
ATOM 1439 O O . MET A 1 178 ? -7.467 -41.001 63.446 1.00 58.19 178 MET A O 1
ATOM 1443 N N . GLN A 1 179 ? -9.277 -41.143 62.132 1.00 56.59 179 GLN A N 1
ATOM 1444 C CA . GLN A 1 179 ? -9.840 -42.277 62.859 1.00 56.59 179 GLN A CA 1
ATOM 1445 C C . GLN A 1 179 ? -9.177 -43.590 62.416 1.00 56.59 179 GLN A C 1
ATOM 1447 O O . GLN A 1 179 ? -9.248 -43.937 61.236 1.00 56.59 179 GLN A O 1
ATOM 1452 N N . PRO A 1 180 ? -8.574 -44.361 63.342 1.00 54.06 180 PRO A N 1
ATOM 1453 C CA . PRO A 1 180 ? -8.136 -45.711 63.035 1.00 54.06 180 PRO A CA 1
ATOM 1454 C C . PRO A 1 180 ? -9.368 -46.554 62.692 1.00 54.06 180 PRO A C 1
ATOM 1456 O O . PRO A 1 180 ? -10.369 -46.539 63.413 1.00 54.06 180 PRO A O 1
ATOM 1459 N N . VAL A 1 181 ? -9.313 -47.272 61.571 1.00 56.31 181 VAL A N 1
ATOM 1460 C CA . VAL A 1 181 ? -10.362 -48.218 61.180 1.00 56.31 181 VAL A CA 1
ATOM 1461 C C . VAL A 1 181 ? -10.462 -49.266 62.289 1.00 56.31 181 VAL A C 1
ATOM 1463 O O . VAL A 1 181 ? -9.530 -50.041 62.494 1.00 56.31 181 VAL A O 1
ATOM 1466 N N . LEU A 1 182 ? -11.570 -49.273 63.038 1.00 49.41 182 LEU A N 1
ATOM 1467 C CA . LEU A 1 182 ? -11.832 -50.293 64.054 1.00 49.41 182 LEU A CA 1
ATOM 1468 C C . LEU A 1 182 ? -11.849 -51.664 63.363 1.00 49.41 182 LEU A C 1
ATOM 1470 O O . LEU A 1 182 ? -12.793 -51.980 62.643 1.00 49.41 182 LEU A O 1
ATOM 1474 N N . GLY A 1 183 ? -10.779 -52.441 63.554 1.00 54.88 183 GLY A N 1
ATOM 1475 C CA . GLY A 1 183 ? -10.595 -53.768 62.955 1.00 54.88 183 GLY A CA 1
ATOM 1476 C C . GLY A 1 183 ? -9.327 -53.962 62.116 1.00 54.88 183 GLY A C 1
ATOM 1477 O O . GLY A 1 183 ? -9.150 -55.052 61.587 1.00 54.88 183 GLY A O 1
ATOM 1478 N N . VAL A 1 184 ? -8.454 -52.955 61.991 1.00 56.09 184 VAL A N 1
ATOM 1479 C CA . VAL A 1 184 ? -7.203 -53.044 61.213 1.00 56.09 184 VAL A CA 1
ATOM 1480 C C . VAL A 1 184 ? -5.998 -53.054 62.157 1.00 56.09 184 VAL A C 1
ATOM 1482 O O . VAL A 1 184 ? -5.928 -52.258 63.095 1.00 56.09 184 VAL A O 1
ATOM 1485 N N . THR A 1 185 ? -5.065 -53.981 61.944 1.00 58.22 185 THR A N 1
ATOM 1486 C CA . THR A 1 185 ? -3.863 -54.120 62.783 1.00 58.22 185 THR A CA 1
ATOM 1487 C C . THR A 1 185 ? -2.884 -52.957 62.556 1.00 58.22 185 THR A C 1
ATOM 1489 O O . THR A 1 185 ? -2.872 -52.332 61.496 1.00 58.22 185 THR A O 1
ATOM 1492 N N . ASN A 1 186 ? -2.038 -52.641 63.547 1.00 56.72 186 ASN A N 1
ATOM 1493 C CA . ASN A 1 186 ? -1.080 -51.522 63.461 1.00 56.72 186 ASN A CA 1
ATOM 1494 C C . ASN A 1 186 ? -0.135 -51.622 62.241 1.00 56.72 186 ASN A C 1
ATOM 1496 O O . ASN A 1 186 ? 0.322 -50.599 61.733 1.00 56.72 186 ASN A O 1
ATOM 1500 N N . GLU A 1 187 ? 0.123 -52.836 61.747 1.00 59.03 187 GLU A N 1
ATOM 1501 C CA . GLU A 1 187 ? 0.939 -53.094 60.552 1.00 59.03 187 GLU A CA 1
ATOM 1502 C C . GLU A 1 187 ? 0.205 -52.725 59.249 1.00 59.03 187 GLU A C 1
ATOM 1504 O O . GLU A 1 187 ? 0.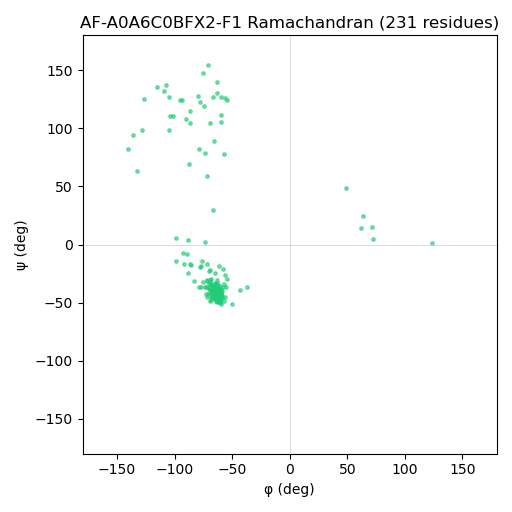798 -52.147 58.337 1.00 59.03 187 GLU A O 1
ATOM 1509 N N . GLU A 1 188 ? -1.106 -52.951 59.178 1.00 56.69 188 GLU A N 1
ATOM 1510 C CA . GLU A 1 188 ? -1.943 -52.581 58.030 1.00 56.69 188 GLU A CA 1
ATOM 1511 C C . GLU A 1 188 ? -2.226 -51.066 57.988 1.00 56.69 188 GLU A C 1
ATOM 1513 O O . GLU A 1 188 ? -2.290 -50.472 56.908 1.00 56.69 188 GLU A O 1
ATOM 1518 N N . MET A 1 189 ? -2.313 -50.396 59.146 1.00 53.41 189 MET A N 1
ATOM 1519 C CA . MET A 1 189 ? -2.395 -48.926 59.212 1.00 53.41 189 MET A CA 1
ATOM 1520 C C . MET A 1 189 ? -1.116 -48.235 58.716 1.00 53.41 189 MET A C 1
ATOM 1522 O O . MET A 1 189 ? -1.198 -47.184 58.075 1.00 53.41 189 MET A O 1
ATOM 1526 N N . ALA A 1 190 ? 0.059 -48.818 58.974 1.00 55.72 190 ALA A N 1
ATOM 1527 C CA . ALA A 1 190 ? 1.333 -48.301 58.475 1.00 55.72 190 ALA A CA 1
ATOM 1528 C C . ALA A 1 190 ? 1.465 -48.455 56.946 1.00 55.72 190 ALA A C 1
ATOM 1530 O O . ALA A 1 190 ? 2.028 -47.584 56.284 1.00 55.72 190 ALA A O 1
ATOM 1531 N N . ALA A 1 191 ? 0.882 -49.509 56.367 1.00 55.44 191 ALA A N 1
ATOM 1532 C CA . ALA A 1 191 ? 0.802 -49.681 54.915 1.00 55.44 191 ALA A CA 1
ATOM 1533 C C . ALA A 1 191 ? -0.198 -48.706 54.250 1.00 55.44 191 ALA A C 1
ATOM 1535 O O . ALA A 1 191 ? 0.022 -48.257 53.123 1.00 55.44 191 ALA A O 1
ATOM 1536 N N . LEU A 1 192 ? -1.269 -48.325 54.957 1.00 52.84 192 LEU A N 1
ATOM 1537 C CA . LEU A 1 192 ? -2.306 -47.393 54.487 1.00 52.84 192 LEU A CA 1
ATOM 1538 C C . LEU A 1 192 ? -1.899 -45.908 54.521 1.00 52.84 192 LEU A C 1
ATOM 1540 O O . LEU A 1 192 ? -2.539 -45.092 53.854 1.00 52.84 192 LEU A O 1
ATOM 1544 N N . SER A 1 193 ? -0.869 -45.528 55.284 1.00 53.59 193 SER A N 1
ATOM 1545 C CA . SER A 1 193 ? -0.412 -44.131 55.401 1.00 53.59 193 SER A CA 1
ATOM 1546 C C . SER A 1 193 ? 0.600 -43.715 54.324 1.00 53.59 193 SER A C 1
ATOM 1548 O O . SER A 1 193 ? 0.795 -42.523 54.093 1.00 53.59 193 SER A O 1
ATOM 1550 N N . LEU A 1 194 ? 1.213 -44.680 53.626 1.00 54.00 194 LEU A N 1
ATOM 1551 C CA . LEU A 1 194 ? 2.317 -44.444 52.684 1.00 54.00 194 LEU A CA 1
ATOM 1552 C C . LEU A 1 194 ? 1.892 -44.155 51.238 1.00 54.00 194 LEU A C 1
ATOM 1554 O O . LEU A 1 194 ? 2.725 -43.775 50.418 1.00 54.00 194 LEU A O 1
ATOM 1558 N N . SER A 1 195 ? 0.611 -44.294 50.894 1.00 59.59 195 SER A N 1
ATOM 1559 C CA . SER A 1 195 ? 0.146 -44.058 49.525 1.00 59.59 195 SER A CA 1
ATOM 1560 C C . SER A 1 195 ? -1.146 -43.248 49.502 1.00 59.59 195 SER A C 1
ATOM 1562 O O . SER A 1 195 ? -2.256 -43.774 49.533 1.00 59.59 195 SER A O 1
ATOM 1564 N N . PHE A 1 196 ? -0.989 -41.928 49.368 1.00 57.22 196 PHE A N 1
ATOM 1565 C CA . PHE A 1 196 ? -2.072 -40.977 49.090 1.00 57.22 196 PHE A CA 1
ATOM 1566 C C . PHE A 1 196 ? -3.041 -41.493 48.007 1.00 57.22 196 PHE A C 1
ATOM 1568 O O . PHE A 1 196 ? -4.255 -41.394 48.153 1.00 57.22 196 PHE A O 1
ATOM 1575 N N . TRP A 1 197 ? -2.510 -42.141 46.963 1.00 56.16 197 TRP A N 1
ATOM 1576 C CA . TRP A 1 197 ? -3.285 -42.765 45.887 1.00 56.16 197 TRP A CA 1
ATOM 1577 C C . TRP A 1 197 ? -4.185 -43.926 46.337 1.00 56.16 197 TRP A C 1
ATOM 1579 O O . TRP A 1 197 ? -5.291 -44.085 45.815 1.00 56.16 197 TRP A O 1
ATOM 1589 N N . TYR A 1 198 ? -3.757 -44.721 47.316 1.00 62.84 198 TYR A N 1
ATOM 1590 C CA . TYR A 1 198 ? -4.545 -45.840 47.835 1.00 62.84 198 TYR A CA 1
ATOM 1591 C C . TYR A 1 198 ? -5.638 -45.356 48.796 1.00 62.84 198 TYR A C 1
ATOM 1593 O O . TYR A 1 198 ? -6.773 -45.829 48.750 1.00 62.84 198 TYR A O 1
ATOM 1601 N N . GLN A 1 199 ? -5.350 -44.323 49.596 1.00 63.59 199 GLN A N 1
ATOM 1602 C CA . GLN A 1 199 ? -6.392 -43.641 50.366 1.00 63.59 199 GLN A CA 1
ATOM 1603 C C . GLN A 1 199 ? -7.444 -43.034 49.434 1.00 63.59 199 GLN A C 1
ATOM 1605 O O . GLN A 1 199 ? -8.630 -43.302 49.613 1.00 63.59 199 GLN A O 1
ATOM 1610 N N . LEU A 1 200 ? -7.029 -42.310 48.393 1.00 60.50 200 LEU A N 1
ATOM 1611 C CA . LEU A 1 200 ? -7.932 -41.674 47.432 1.00 60.50 200 LEU A CA 1
ATOM 1612 C C . LEU A 1 200 ? -8.839 -42.700 46.730 1.00 60.50 200 LEU A C 1
ATOM 1614 O O . LEU A 1 200 ? -10.056 -42.529 46.695 1.00 60.50 200 LEU A O 1
ATOM 1618 N N . THR A 1 201 ? -8.281 -43.817 46.258 1.00 64.62 201 THR A N 1
ATOM 1619 C CA . THR A 1 201 ? -9.072 -44.908 45.657 1.00 64.62 201 THR A CA 1
ATOM 1620 C C . THR A 1 201 ? -10.011 -45.576 46.666 1.00 64.62 201 THR A C 1
ATOM 1622 O O . THR A 1 201 ? -11.163 -45.849 46.326 1.00 64.62 201 THR A O 1
ATOM 1625 N N . SER A 1 202 ? -9.602 -45.754 47.927 1.00 64.94 202 SER A N 1
ATOM 1626 C CA . SER A 1 202 ? -10.485 -46.281 48.981 1.00 64.94 202 SER A CA 1
ATOM 1627 C C . SER A 1 202 ? -11.659 -45.341 49.309 1.00 64.94 202 SER A C 1
ATOM 1629 O O . SER A 1 202 ? -12.772 -45.808 49.561 1.00 64.94 202 SER A O 1
ATOM 1631 N N . PHE A 1 203 ? -11.451 -44.020 49.228 1.00 61.66 203 PHE A N 1
ATOM 1632 C CA . PHE A 1 203 ? -12.508 -43.014 49.360 1.00 61.66 203 PHE A CA 1
ATOM 1633 C C . PHE A 1 203 ? -13.531 -43.125 48.222 1.00 61.66 203 PHE A C 1
ATOM 1635 O O . PHE A 1 203 ? -14.732 -43.096 48.494 1.00 61.66 203 PHE A O 1
ATOM 1642 N N . PHE A 1 204 ? -13.068 -43.326 46.983 1.00 64.19 204 PHE A N 1
ATOM 1643 C CA . PHE A 1 204 ? -13.924 -43.513 45.803 1.00 64.19 204 PHE A CA 1
ATOM 1644 C C . PHE A 1 204 ? -14.564 -44.903 45.694 1.00 64.19 204 PHE A C 1
ATOM 1646 O O . PHE A 1 204 ? -15.500 -45.072 44.920 1.00 64.19 204 PHE A O 1
ATOM 1653 N N . THR A 1 205 ? -14.111 -45.895 46.460 1.00 67.50 205 THR A N 1
ATOM 1654 C CA . THR A 1 205 ? -14.680 -47.257 46.419 1.00 67.50 205 THR A CA 1
ATOM 1655 C C . THR A 1 205 ? -15.683 -47.496 47.554 1.00 67.50 205 THR A C 1
ATOM 1657 O O . THR A 1 205 ? -16.455 -48.452 47.528 1.00 67.50 205 THR A O 1
ATOM 1660 N N . ASN A 1 206 ? -15.714 -46.632 48.574 1.00 69.81 206 ASN A N 1
ATOM 1661 C CA . ASN A 1 206 ? -16.583 -46.826 49.727 1.00 69.81 206 ASN A CA 1
ATOM 1662 C C . ASN A 1 206 ? -17.993 -46.251 49.501 1.00 69.81 206 ASN A C 1
ATOM 1664 O O . ASN A 1 206 ? -18.186 -45.035 49.433 1.00 69.81 206 ASN A O 1
ATOM 1668 N N . ASN A 1 207 ? -18.992 -47.139 49.475 1.00 69.12 207 ASN A N 1
ATOM 1669 C CA . ASN A 1 207 ? -20.402 -46.781 49.287 1.00 69.12 207 ASN A CA 1
ATOM 1670 C C . ASN A 1 207 ? -20.933 -45.785 50.329 1.00 69.12 207 ASN A C 1
ATOM 1672 O O . ASN A 1 207 ? -21.753 -44.936 49.992 1.00 69.12 207 ASN A O 1
ATOM 1676 N N . VAL A 1 208 ? -20.461 -45.838 51.578 1.00 72.25 208 VAL A N 1
ATOM 1677 C CA . VAL A 1 208 ? -20.922 -44.931 52.643 1.00 72.25 208 VAL A CA 1
ATOM 1678 C C . VAL A 1 208 ? -20.477 -43.497 52.362 1.00 72.25 208 VAL A C 1
ATOM 1680 O O . VAL A 1 208 ? -21.254 -42.562 52.549 1.00 72.25 208 VAL A O 1
ATOM 1683 N N . THR A 1 209 ? -19.257 -43.314 51.849 1.00 69.12 209 THR A N 1
ATOM 1684 C CA . THR A 1 209 ? -18.754 -41.991 51.455 1.00 69.12 209 THR A CA 1
ATOM 1685 C C . THR A 1 209 ? -19.569 -41.422 50.298 1.00 69.12 209 THR A C 1
ATOM 1687 O O . THR A 1 209 ? -19.964 -40.259 50.338 1.00 69.12 209 THR A O 1
ATOM 1690 N N . TRP A 1 210 ? -19.874 -42.244 49.291 1.00 70.56 210 TRP A N 1
ATOM 1691 C CA . TRP A 1 210 ? -20.696 -41.821 48.159 1.00 70.56 210 TRP A CA 1
ATOM 1692 C C . TRP A 1 210 ? -22.115 -41.445 48.571 1.00 70.56 210 TRP A C 1
ATOM 1694 O O . TRP A 1 210 ? -22.608 -40.411 48.131 1.00 70.56 210 TRP A O 1
ATOM 1704 N N . ILE A 1 211 ? -22.750 -42.217 49.458 1.00 72.50 211 ILE A N 1
ATOM 1705 C CA . ILE A 1 211 ? -24.082 -41.889 49.987 1.00 72.50 211 ILE A CA 1
ATOM 1706 C C . ILE A 1 211 ? -24.050 -40.553 50.741 1.00 72.50 211 ILE A C 1
ATOM 1708 O O . ILE A 1 211 ? -24.934 -39.720 50.541 1.00 72.50 211 ILE A O 1
ATOM 1712 N N . ALA A 1 212 ? -23.019 -40.309 51.554 1.00 72.00 212 ALA A N 1
ATOM 1713 C CA . ALA A 1 212 ? -22.870 -39.048 52.281 1.00 72.00 212 ALA A CA 1
ATOM 1714 C C . ALA A 1 212 ? -22.655 -37.847 51.339 1.00 72.00 212 ALA A C 1
ATOM 1716 O O . ALA A 1 212 ? -23.275 -36.800 51.529 1.00 72.00 212 ALA A O 1
ATOM 1717 N N . ILE A 1 213 ? -21.830 -38.000 50.296 1.00 71.88 213 ILE A N 1
ATOM 1718 C CA . ILE A 1 213 ? -21.570 -36.944 49.303 1.00 71.88 213 ILE A CA 1
ATOM 1719 C C . ILE A 1 213 ? -22.818 -36.666 48.462 1.00 71.88 213 ILE A C 1
ATOM 1721 O O . ILE A 1 213 ? -23.195 -35.509 48.288 1.00 71.88 213 ILE A O 1
ATOM 1725 N N . VAL A 1 214 ? -23.495 -37.708 47.976 1.00 74.94 214 VAL A N 1
ATOM 1726 C CA . VAL A 1 214 ? -24.731 -37.566 47.194 1.00 74.94 214 VAL A CA 1
ATOM 1727 C C . VAL A 1 214 ? -25.835 -36.936 48.041 1.00 74.94 214 VAL A C 1
ATOM 1729 O O . VAL A 1 214 ? -26.512 -36.026 47.565 1.00 74.94 214 VAL A O 1
ATOM 1732 N N . GLY A 1 215 ? -25.976 -37.343 49.307 1.00 77.00 215 GLY A N 1
ATOM 1733 C CA . GLY A 1 215 ? -26.913 -36.726 50.247 1.00 77.00 215 GLY A CA 1
ATOM 1734 C C . GLY A 1 215 ? -26.627 -35.238 50.460 1.00 77.00 215 GLY A C 1
ATOM 1735 O O . GLY A 1 215 ? -27.538 -34.415 50.366 1.00 77.00 215 GLY A O 1
ATOM 1736 N N . ALA A 1 216 ? -25.357 -34.869 50.654 1.00 70.31 216 ALA A N 1
ATOM 1737 C CA . ALA A 1 216 ? -24.957 -33.469 50.764 1.00 70.31 216 ALA A CA 1
ATOM 1738 C C . ALA A 1 216 ? -25.268 -32.683 49.478 1.00 70.31 216 ALA A C 1
ATOM 1740 O O . ALA A 1 216 ? -25.892 -31.625 49.546 1.00 70.31 216 ALA A O 1
ATOM 1741 N N . CYS A 1 217 ? -24.922 -33.211 48.299 1.00 71.94 217 CYS A N 1
ATOM 1742 C CA . CYS A 1 217 ? -25.223 -32.579 47.011 1.00 71.94 217 CYS A CA 1
ATOM 1743 C C . CYS A 1 217 ? -26.729 -32.402 46.771 1.00 71.94 217 CYS A C 1
ATOM 1745 O O . CYS A 1 217 ? -27.145 -31.360 46.267 1.00 71.94 217 CYS A O 1
ATOM 1747 N N . MET A 1 218 ? -27.553 -33.379 47.153 1.00 76.19 218 MET A N 1
ATOM 1748 C CA . MET A 1 218 ? -29.008 -33.304 46.995 1.00 76.19 218 MET A CA 1
ATOM 1749 C C . MET A 1 218 ? -29.611 -32.185 47.854 1.00 76.19 218 MET A C 1
ATOM 1751 O O . MET A 1 218 ? -30.457 -31.431 47.373 1.00 76.19 218 MET A O 1
ATOM 1755 N N . ILE A 1 219 ? -29.118 -32.014 49.086 1.00 76.94 219 ILE A N 1
ATOM 1756 C CA . ILE A 1 219 ? -29.499 -30.897 49.962 1.00 76.94 219 ILE A CA 1
ATOM 1757 C C . ILE A 1 219 ? -29.115 -29.562 49.305 1.00 76.94 219 ILE A C 1
ATOM 1759 O O . ILE A 1 219 ? -29.942 -28.655 49.231 1.00 76.94 219 ILE A O 1
ATOM 1763 N N . VAL A 1 220 ? -27.905 -29.449 48.746 1.00 71.50 220 VAL A N 1
ATOM 1764 C CA . VAL A 1 220 ? -27.461 -28.227 48.047 1.00 71.50 220 VAL A CA 1
ATOM 1765 C C . VAL A 1 220 ? -28.347 -27.887 46.851 1.00 71.50 220 VAL A C 1
ATOM 1767 O O . VAL A 1 220 ? -28.739 -26.731 46.696 1.00 71.50 220 VAL A O 1
ATOM 1770 N N . ILE A 1 221 ? -28.690 -28.877 46.024 1.00 77.88 221 ILE A N 1
ATOM 1771 C CA . ILE A 1 221 ? -29.562 -28.685 44.858 1.00 77.88 221 ILE A CA 1
ATOM 1772 C C . ILE A 1 221 ? -30.960 -28.242 45.297 1.00 77.88 221 ILE A C 1
ATOM 1774 O O . ILE A 1 221 ? -31.522 -27.334 44.689 1.00 77.88 221 ILE A O 1
ATOM 1778 N N . LEU A 1 222 ? -31.501 -28.822 46.371 1.00 76.75 222 LEU A N 1
ATOM 1779 C CA . LEU A 1 222 ? -32.811 -28.449 46.906 1.00 76.75 222 LEU A CA 1
ATOM 1780 C C . LEU A 1 222 ? -32.819 -26.988 47.386 1.00 76.75 222 LEU A C 1
ATOM 1782 O O . LEU A 1 222 ? -33.723 -26.230 47.036 1.00 76.75 222 LEU A O 1
ATOM 1786 N N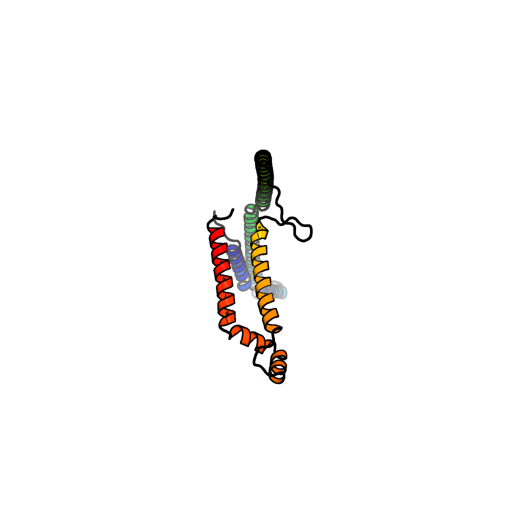 . PHE A 1 223 ? -31.781 -26.549 48.102 1.00 69.44 223 PHE A N 1
ATOM 1787 C CA . PHE A 1 223 ? -31.675 -25.164 48.577 1.00 69.44 223 PHE A CA 1
ATOM 1788 C C . PHE A 1 223 ? -31.356 -24.151 47.464 1.00 69.44 223 PHE A C 1
ATOM 1790 O O . PHE A 1 223 ? -31.903 -23.046 47.469 1.00 69.44 223 PHE A O 1
ATOM 1797 N N . LEU A 1 224 ? -30.532 -24.509 46.474 1.00 68.62 224 LEU A N 1
ATOM 1798 C CA . LEU A 1 224 ? -30.334 -23.690 45.270 1.00 68.62 224 LEU A CA 1
ATOM 1799 C C . LEU A 1 224 ? -31.622 -23.589 44.448 1.00 68.62 224 LEU A C 1
ATOM 1801 O O . LEU A 1 224 ? -31.954 -22.502 43.979 1.00 68.62 224 LEU A O 1
ATOM 1805 N N . GLY A 1 225 ? -32.371 -24.686 44.328 1.00 70.94 225 GLY A N 1
ATOM 1806 C CA . GLY A 1 225 ? -33.681 -24.725 43.682 1.00 70.94 225 GLY A CA 1
ATOM 1807 C C . GLY A 1 225 ? -34.696 -23.819 44.378 1.00 70.94 225 GLY A C 1
ATOM 1808 O O . GLY A 1 225 ? -35.363 -23.034 43.711 1.00 70.94 225 GLY A O 1
ATOM 1809 N N . LEU A 1 226 ? -34.748 -23.833 45.715 1.00 68.75 226 LEU A N 1
ATOM 1810 C CA . LEU A 1 226 ? -35.583 -22.918 46.509 1.00 68.75 226 LEU A CA 1
ATOM 1811 C C . LEU A 1 226 ? -35.194 -21.444 46.319 1.00 68.75 226 LEU A C 1
ATOM 1813 O O . LEU A 1 226 ? -36.062 -20.570 46.307 1.00 68.75 226 LEU A O 1
ATOM 1817 N N . LYS A 1 227 ? -33.899 -21.160 46.139 1.00 60.31 227 LYS A N 1
ATOM 1818 C CA . LYS A 1 227 ? -33.406 -19.806 45.866 1.00 60.31 227 LYS A CA 1
ATOM 1819 C C . LYS A 1 227 ? -33.767 -19.326 44.457 1.00 60.31 227 LYS A C 1
ATOM 1821 O O . LYS A 1 227 ? -34.214 -18.194 44.305 1.00 60.31 227 LYS A O 1
ATOM 1826 N N . VAL A 1 228 ? -33.591 -20.167 43.436 1.00 67.31 228 VAL A N 1
ATOM 1827 C CA . VAL A 1 228 ? -34.014 -19.855 42.055 1.00 67.31 228 VAL A CA 1
ATOM 1828 C C . VAL A 1 228 ? -35.540 -19.730 41.974 1.00 67.31 228 VAL A C 1
ATOM 1830 O O . VAL A 1 228 ? -36.046 -18.887 41.242 1.00 67.31 228 VAL A O 1
ATOM 1833 N N . GLY A 1 229 ? -36.266 -20.502 42.788 1.00 67.31 229 GLY A N 1
ATOM 1834 C CA . GLY A 1 229 ? -37.717 -20.419 42.954 1.00 67.31 229 GLY A CA 1
ATOM 1835 C C . GLY A 1 229 ? -38.221 -19.210 43.752 1.00 67.31 229 GLY A C 1
ATOM 1836 O O . GLY A 1 229 ? -39.424 -19.103 43.962 1.00 67.31 229 GLY A O 1
ATOM 1837 N N . GLY A 1 230 ? -37.343 -18.306 44.206 1.00 45.09 230 GLY A N 1
ATOM 1838 C CA . GLY A 1 230 ? -37.740 -17.033 44.821 1.00 45.09 230 GLY A CA 1
ATOM 1839 C C . GLY A 1 230 ? -38.360 -17.134 46.220 1.00 45.09 230 GLY A C 1
ATOM 1840 O O . GLY A 1 230 ? -38.946 -16.163 46.687 1.00 45.09 230 GLY A O 1
ATOM 1841 N N . ILE A 1 231 ? -38.230 -18.276 46.906 1.00 57.19 231 ILE A N 1
ATOM 1842 C CA . ILE A 1 231 ? -38.833 -18.498 48.237 1.00 57.19 231 ILE A CA 1
ATOM 1843 C C . ILE A 1 231 ? -38.026 -17.811 49.356 1.00 57.19 231 ILE A C 1
ATOM 1845 O O . ILE A 1 231 ? -38.562 -17.518 50.421 1.00 57.19 231 ILE A O 1
ATOM 1849 N N . PHE A 1 232 ? -36.757 -17.481 49.101 1.00 52.06 232 PHE A N 1
ATOM 1850 C CA . PHE A 1 232 ? -35.920 -16.676 49.993 1.00 52.06 232 PHE A CA 1
ATOM 1851 C C . PHE A 1 232 ? -35.283 -15.516 49.213 1.00 52.06 232 PHE A C 1
ATOM 1853 O O . PHE A 1 232 ? -34.282 -15.711 48.517 1.00 52.06 232 PHE A O 1
ATOM 1860 N N . GLY A 1 233 ? -35.886 -14.327 49.316 1.00 41.91 233 GLY A N 1
ATOM 1861 C CA . GLY A 1 233 ? -35.316 -13.036 48.898 1.00 41.91 233 GLY A CA 1
ATOM 1862 C C . GLY A 1 233 ? -34.583 -12.333 50.038 1.00 41.91 233 GLY A C 1
ATOM 1863 O O . GLY A 1 233 ? -35.106 -12.339 51.168 1.00 41.91 233 GLY A O 1
#

Mean predicted aligned error: 21.66 Å

Radius of gyration: 49.79 Å; Cα contacts (8 Å, |Δi|>4): 63; chains: 1; bounding box: 73×70×126 Å

Foldseek 3Di:
DDCPDPVVVVVVLVVLVCCLCVVDVVVVLVVQLVVLVCVCVVCVVQAPDRDNVDRVSVVSNVVSVVVVVVSVVSVVVSVVVVVVVVVVVVVVPPVVVVVVVVVVVVVVVVVVVVVVVVVVVVVVVVVVVVVVVVVVPDDDDDDFDDDPNDTQDPVCVLVVVVVVLVVVLVVVLVVVLVDDDVPDDPVVNVVVVPDPPVSVVVCVVDPVNVVVVVVSVVVSVVVVVCVVVVVDD

Sequence (233 aa):
MADVKWMEKKTEFQDRFNTLVTRNNIEQLVANLDAATARYISKGGLSQNSDPNVNPDYADVIRLSQEAEQIKTKYMSLNDDILKFVKEQAKYNNMSDLLTETGTLQKEINGLQRIQEEIKTDVESAVAREELLRSRDTDLTTHQLFILNRPVRRNMIPYLWVLSIVFVGIGLVLLRMMQPVLGVTNEEMAALSLSFWYQLTSFFTNNVTWIAIVGACMIVILFLGLKVGGIFG

pLDDT: mean 72.41, std 12.08, range [39.56, 92.31]

Organism: NCBI:txid1070528